Protein AF-R7CJJ3-F1 (afdb_monomer_lite)

Radius of gyration: 23.2 Å; chains: 1; bounding box: 82×43×54 Å

pLDDT: mean 87.81, std 13.43, range [33.38, 98.56]

Foldseek 3Di:
DDDDPLLVLLLVLLCVQQVCPADPLRHRPQVQLVQLLVVDDDPLLNSLSSCLCSPQVVPDDLVNCVVSVNDPLNSLLSLLSHADPPDDPVVSLLCLQVVHCPSPDDPDDDPPRRDPSSSVSNLSSVLSSLVVLLQLLSPPDDDPVSLVSNVVSQVSCVSSVQWDQWDDDPQFIKGKDKVNHGDTWGWADDPVAQKIKIKHFCLSDDAFIKMAIATGRPFDWDDWDDDQFKIWTWTDDPQKIKIKMKGAPGGLPDDPQAQWHDPDNRGMIGGHDNLSVCSSPSRRRMIMMMIHMDGPPPPDPPPDD

Structure (mmCIF, N/CA/C/O backbone):
data_AF-R7CJJ3-F1
#
_entry.id   AF-R7CJJ3-F1
#
loop_
_atom_site.group_PDB
_atom_site.id
_atom_site.type_symbol
_atom_site.label_atom_id
_atom_site.label_alt_id
_atom_site.label_comp_id
_atom_site.label_asym_id
_atom_site.label_entity_id
_atom_site.label_seq_id
_atom_site.pdbx_PDB_ins_code
_atom_site.Cartn_x
_atom_site.Cartn_y
_atom_site.Cartn_z
_atom_site.occupancy
_atom_site.B_iso_or_equiv
_atom_site.auth_seq_id
_atom_site.auth_comp_id
_atom_site.auth_asym_id
_atom_site.auth_atom_id
_atom_site.pdbx_PDB_model_num
ATOM 1 N N . MET A 1 1 ? 5.538 -5.688 18.641 1.00 77.06 1 MET A N 1
ATOM 2 C CA . MET A 1 1 ? 4.390 -5.094 19.357 1.00 77.06 1 MET A CA 1
ATOM 3 C C . MET A 1 1 ? 4.736 -4.880 20.829 1.00 77.06 1 MET A C 1
ATOM 5 O O . MET A 1 1 ? 5.274 -5.788 21.459 1.00 77.06 1 MET A O 1
ATOM 9 N N . LEU A 1 2 ? 4.466 -3.683 21.356 1.00 84.25 2 LEU A N 1
ATOM 10 C CA . LEU A 1 2 ? 4.583 -3.348 22.781 1.00 84.25 2 LEU A CA 1
ATOM 11 C C . LEU A 1 2 ? 3.428 -3.982 23.582 1.00 84.25 2 LEU A C 1
ATOM 13 O O . LEU A 1 2 ? 2.385 -4.288 23.018 1.00 84.25 2 LEU A O 1
ATOM 17 N N . TYR A 1 3 ? 3.592 -4.169 24.895 1.00 87.44 3 TYR A N 1
ATOM 18 C CA . TYR A 1 3 ? 2.538 -4.707 25.771 1.00 87.44 3 TYR A CA 1
ATOM 19 C C . TYR A 1 3 ? 2.294 -3.780 26.953 1.00 87.44 3 TYR A C 1
ATOM 21 O O . TYR A 1 3 ? 2.866 -3.936 28.032 1.00 87.44 3 TYR A O 1
ATOM 29 N N . THR A 1 4 ? 1.420 -2.810 26.738 1.00 95.50 4 THR A N 1
ATOM 30 C CA . THR A 1 4 ? 1.016 -1.832 27.745 1.00 95.50 4 THR A CA 1
ATOM 31 C C . THR A 1 4 ? -0.415 -2.102 28.219 1.00 95.50 4 THR A C 1
ATOM 33 O O . THR A 1 4 ? -1.131 -2.909 27.613 1.00 95.50 4 THR A O 1
ATOM 36 N N . PRO A 1 5 ? -0.877 -1.479 29.318 1.00 96.75 5 PRO A N 1
ATOM 37 C CA . PRO A 1 5 ? -2.258 -1.631 29.768 1.00 96.75 5 PRO A CA 1
ATOM 38 C C . PRO A 1 5 ? -3.296 -1.278 28.692 1.00 96.75 5 PRO A C 1
ATOM 40 O O . PRO A 1 5 ? -4.280 -2.008 28.564 1.00 96.75 5 PRO A O 1
ATOM 43 N N . ALA A 1 6 ? -3.056 -0.225 27.900 1.00 96.12 6 ALA A N 1
ATOM 44 C CA . ALA A 1 6 ? -3.935 0.186 26.804 1.00 96.12 6 ALA A CA 1
ATOM 45 C C . ALA A 1 6 ? -3.972 -0.868 25.687 1.00 96.12 6 ALA A C 1
ATOM 47 O O . ALA A 1 6 ? -5.054 -1.343 25.341 1.00 96.12 6 ALA A O 1
ATOM 48 N N . ILE A 1 7 ? -2.808 -1.344 25.223 1.00 97.44 7 ILE A N 1
ATOM 49 C CA . ILE A 1 7 ? -2.718 -2.390 24.185 1.00 97.44 7 ILE A CA 1
ATOM 50 C C . ILE A 1 7 ? -3.391 -3.681 24.650 1.00 97.44 7 ILE A C 1
ATOM 52 O O . ILE A 1 7 ? -4.179 -4.276 23.921 1.00 97.44 7 ILE A O 1
ATOM 56 N N . ASN A 1 8 ? -3.153 -4.103 25.895 1.00 96.69 8 ASN A N 1
ATOM 57 C CA . ASN A 1 8 ? -3.804 -5.284 26.464 1.00 96.69 8 ASN A CA 1
ATOM 58 C C . ASN A 1 8 ? -5.331 -5.149 26.501 1.00 96.69 8 ASN A C 1
ATOM 60 O O . ASN A 1 8 ? -6.045 -6.151 26.418 1.00 96.69 8 ASN A O 1
ATOM 64 N N . LYS A 1 9 ? -5.846 -3.928 26.664 1.00 97.12 9 LYS A N 1
ATOM 65 C CA . LYS A 1 9 ? -7.282 -3.661 26.650 1.00 97.12 9 LYS A CA 1
ATOM 66 C C . LYS A 1 9 ? -7.829 -3.649 25.227 1.00 97.12 9 LYS A C 1
ATOM 68 O O . LYS A 1 9 ? -8.817 -4.336 24.983 1.00 97.12 9 LYS A O 1
ATOM 73 N N . ALA A 1 10 ? -7.137 -2.992 24.298 1.00 97.62 10 ALA A N 1
ATOM 74 C CA . ALA A 1 10 ? -7.452 -3.015 22.873 1.00 97.62 10 ALA A CA 1
ATOM 75 C C . ALA A 1 10 ? -7.489 -4.452 22.323 1.00 97.62 10 ALA A C 1
ATOM 77 O O . ALA A 1 10 ? -8.479 -4.844 21.714 1.00 97.62 10 ALA A O 1
ATOM 78 N N . LEU A 1 11 ? -6.493 -5.287 22.648 1.00 96.88 11 LEU A N 1
ATOM 79 C CA . LEU A 1 11 ? -6.452 -6.713 22.294 1.00 96.88 11 LEU A CA 1
ATOM 80 C C . LEU A 1 11 ? -7.680 -7.479 22.803 1.00 96.88 11 LEU A C 1
ATOM 82 O O . LEU A 1 11 ? -8.268 -8.271 22.072 1.00 96.88 11 LEU A O 1
ATOM 86 N N . LYS A 1 12 ? -8.086 -7.248 24.059 1.00 96.44 12 LYS A N 1
ATOM 87 C CA . LYS A 1 12 ? -9.270 -7.900 24.644 1.00 96.44 12 LYS A CA 1
ATOM 88 C C . LYS A 1 12 ? -10.566 -7.453 23.976 1.00 96.44 12 LYS A C 1
ATOM 90 O O . LYS A 1 12 ? -11.476 -8.267 23.866 1.00 96.44 12 LYS A O 1
ATOM 95 N N . ILE A 1 13 ? -10.674 -6.183 23.588 1.00 96.62 13 ILE A N 1
ATOM 96 C CA . ILE A 1 13 ? -11.842 -5.656 22.871 1.00 96.62 13 ILE A CA 1
ATOM 97 C C . ILE A 1 13 ? -11.885 -6.260 21.466 1.00 96.62 13 ILE A C 1
ATOM 99 O O . ILE A 1 13 ? -12.856 -6.934 21.137 1.00 96.62 13 ILE A O 1
ATOM 103 N N . CYS A 1 14 ? -10.799 -6.121 20.703 1.00 96.25 14 CYS A N 1
ATOM 104 C CA . CYS A 1 14 ? -10.613 -6.693 19.369 1.00 96.25 14 CYS A CA 1
ATOM 105 C C . CYS A 1 14 ? -10.962 -8.192 19.339 1.00 96.25 14 CYS A C 1
ATOM 107 O O . CYS A 1 14 ? -11.816 -8.627 18.570 1.00 96.25 14 CYS A O 1
ATOM 109 N N . GLY A 1 15 ? -10.390 -8.980 20.257 1.00 95.06 15 GLY A N 1
ATOM 110 C CA . GLY A 1 15 ? -10.650 -10.417 20.346 1.00 95.06 15 GLY A CA 1
ATOM 111 C C . GLY A 1 15 ? -12.091 -10.781 20.713 1.00 95.06 15 GLY A C 1
ATOM 112 O O . GLY A 1 15 ? -12.561 -11.833 20.300 1.00 95.06 15 GLY A O 1
ATOM 113 N N . LYS A 1 16 ? -12.805 -9.937 21.471 1.00 94.69 16 LYS A N 1
ATOM 114 C CA . LYS A 1 16 ? -14.229 -10.156 21.778 1.00 94.69 16 LYS A CA 1
ATOM 115 C C . LYS A 1 16 ? -15.125 -9.833 20.588 1.00 94.69 16 LYS A C 1
ATOM 117 O O . LYS A 1 16 ? -16.053 -10.588 20.333 1.00 94.69 16 LYS A O 1
ATOM 122 N N . VAL A 1 17 ? -14.862 -8.720 19.902 1.00 94.31 17 VAL A N 1
ATOM 123 C CA . VAL A 1 17 ? -15.666 -8.265 18.757 1.00 94.31 17 VAL A CA 1
ATOM 124 C C . VAL A 1 17 ? -15.531 -9.241 17.592 1.00 94.31 17 VAL A C 1
ATOM 126 O O . VAL A 1 17 ? -16.531 -9.646 17.013 1.00 94.31 17 VAL A O 1
ATOM 129 N N . HIS A 1 18 ? -14.309 -9.688 17.306 1.00 94.00 18 HIS A N 1
ATOM 130 C CA . HIS A 1 18 ? -14.012 -10.509 16.132 1.00 94.00 18 HIS A CA 1
ATOM 131 C C . HIS A 1 18 ? -13.928 -12.019 16.432 1.00 94.00 18 HIS A C 1
ATOM 133 O O . HIS A 1 18 ? -13.384 -12.762 15.617 1.00 94.00 18 HIS A O 1
ATOM 139 N N . LEU A 1 19 ? -14.430 -12.485 17.588 1.00 91.19 19 LEU A N 1
ATOM 140 C CA . LEU A 1 19 ? -14.249 -13.869 18.065 1.00 91.19 19 LEU A CA 1
ATOM 141 C C . LEU A 1 19 ? -14.734 -14.923 17.057 1.00 91.19 19 LEU A C 1
ATOM 143 O O . LEU A 1 19 ? -14.011 -15.873 16.771 1.00 91.19 19 LEU A O 1
ATOM 147 N N . ASP A 1 20 ? -15.937 -14.728 16.517 1.00 90.88 20 ASP A N 1
ATOM 148 C CA . ASP A 1 20 ? -16.579 -15.637 15.556 1.00 90.88 20 ASP A CA 1
ATOM 149 C C . ASP A 1 20 ? -16.559 -15.079 14.122 1.00 90.88 20 ASP A C 1
ATOM 151 O O . ASP A 1 20 ? -17.169 -15.639 13.208 1.00 90.88 20 ASP A O 1
ATOM 155 N N . GLN A 1 21 ? -15.865 -13.958 13.908 1.00 93.25 21 GLN A N 1
ATOM 156 C CA . GLN A 1 21 ? -15.774 -13.334 12.597 1.00 93.25 21 GLN A CA 1
ATOM 157 C C . GLN A 1 21 ? -14.701 -14.022 11.759 1.00 93.25 21 GLN A C 1
ATOM 159 O O . GLN A 1 21 ? -13.568 -14.240 12.195 1.00 93.25 21 GLN A O 1
ATOM 164 N N . THR A 1 22 ? -15.046 -14.308 10.509 1.00 90.69 22 THR A N 1
ATOM 165 C CA . THR A 1 22 ? -14.107 -14.800 9.503 1.00 90.69 22 THR A CA 1
ATOM 166 C C . THR A 1 22 ? -13.934 -13.780 8.389 1.00 90.69 22 THR A C 1
ATOM 168 O O . THR A 1 22 ? -14.827 -12.981 8.100 1.00 90.69 22 THR A O 1
ATOM 171 N N . ASP A 1 23 ? -12.753 -13.780 7.777 1.00 85.81 23 ASP A N 1
ATOM 172 C CA . ASP A 1 23 ? -12.508 -13.033 6.555 1.00 85.81 23 ASP A CA 1
ATOM 173 C C . ASP A 1 23 ? -13.148 -13.741 5.343 1.00 85.81 23 ASP A C 1
ATOM 175 O O . ASP A 1 23 ? -13.795 -14.784 5.441 1.00 85.81 23 ASP A O 1
ATOM 179 N N . LYS A 1 24 ? -12.953 -13.175 4.149 1.00 79.38 24 LYS A N 1
ATOM 180 C CA . LYS A 1 24 ? -13.516 -13.721 2.900 1.00 79.38 24 LYS A CA 1
ATOM 181 C C . LYS A 1 24 ? -12.983 -15.111 2.523 1.00 79.38 24 LYS A C 1
ATOM 183 O O . LYS A 1 24 ? -13.510 -15.705 1.587 1.00 79.38 24 LYS A O 1
ATOM 188 N N . ASN A 1 25 ? -11.944 -15.591 3.200 1.00 78.38 25 ASN A N 1
ATOM 189 C CA . ASN A 1 25 ? -11.312 -16.890 2.994 1.00 78.38 25 ASN A CA 1
ATOM 190 C C . ASN A 1 25 ? -11.590 -17.852 4.156 1.00 78.38 25 ASN A C 1
ATOM 192 O O . ASN A 1 25 ? -10.884 -18.850 4.281 1.00 78.38 25 ASN A O 1
ATOM 196 N N . GLU A 1 26 ? -12.577 -17.549 5.007 1.00 84.69 26 GLU A N 1
ATOM 197 C CA . GLU A 1 26 ? -12.935 -18.350 6.186 1.00 84.69 26 GLU A CA 1
ATOM 198 C C . GLU A 1 26 ? -11.820 -18.412 7.252 1.00 84.69 26 GLU A C 1
ATOM 200 O O . GLU A 1 26 ? -11.871 -19.221 8.179 1.00 84.69 26 GLU A O 1
ATOM 205 N N . VAL A 1 27 ? -10.814 -17.533 7.158 1.00 86.38 27 VAL A N 1
ATOM 206 C CA . VAL A 1 27 ? -9.747 -17.405 8.159 1.00 86.38 27 VAL A CA 1
ATOM 207 C C . VAL A 1 27 ? -10.244 -16.502 9.294 1.00 86.38 27 VAL A C 1
ATOM 209 O O . VAL A 1 27 ? -10.920 -15.512 9.009 1.00 86.38 27 VAL A O 1
ATOM 212 N N . PRO A 1 28 ? -9.919 -16.780 10.573 1.00 92.44 28 PRO A N 1
ATOM 213 C CA . PRO A 1 28 ? -10.304 -15.910 11.682 1.00 92.44 28 PRO A CA 1
ATOM 214 C C . PRO A 1 28 ? -9.895 -14.453 11.443 1.00 92.44 28 PRO A C 1
ATOM 216 O O . PRO A 1 28 ? -8.712 -14.156 11.250 1.00 92.44 28 PRO A O 1
ATOM 219 N N . TYR A 1 29 ? -10.870 -13.542 11.487 1.00 93.31 29 TYR A N 1
ATOM 220 C CA . TYR A 1 29 ? -10.660 -12.135 11.145 1.00 93.31 29 TYR A CA 1
ATOM 221 C C . TYR A 1 29 ? -9.629 -11.462 12.049 1.00 93.31 29 TYR A C 1
ATOM 223 O O . TYR A 1 29 ? -8.874 -10.610 11.594 1.00 93.31 29 TYR A O 1
ATOM 231 N N . LEU A 1 30 ? -9.529 -11.912 13.303 1.00 94.31 30 LEU A N 1
ATOM 232 C CA . LEU A 1 30 ? -8.568 -11.434 14.297 1.00 94.31 30 LEU A CA 1
ATOM 233 C C . LEU A 1 30 ? -7.113 -11.393 13.788 1.00 94.31 30 LEU A C 1
ATOM 235 O O . LEU A 1 30 ? -6.336 -10.547 14.227 1.00 94.31 30 LEU A O 1
ATOM 239 N N . ALA A 1 31 ? -6.738 -12.263 12.843 1.00 93.25 31 ALA A N 1
ATOM 240 C CA . ALA A 1 31 ? -5.412 -12.230 12.228 1.00 93.25 31 ALA A CA 1
ATOM 241 C C . ALA A 1 31 ? -5.125 -10.903 11.496 1.00 93.25 31 ALA A C 1
ATOM 243 O O . ALA A 1 31 ? -3.976 -10.470 11.450 1.00 93.25 31 ALA A O 1
ATOM 244 N N . HIS A 1 32 ? -6.151 -10.238 10.954 1.00 94.75 32 HIS A N 1
ATOM 245 C CA . HIS A 1 32 ? -6.009 -8.985 10.218 1.00 94.75 32 HIS A CA 1
ATOM 246 C C . HIS A 1 32 ? -5.614 -7.803 11.121 1.00 94.75 32 HIS A C 1
ATOM 248 O O . HIS A 1 32 ? -4.526 -7.267 10.896 1.00 94.75 32 HIS A O 1
ATOM 254 N N . PRO A 1 33 ? -6.373 -7.432 12.173 1.00 96.94 33 PRO A N 1
ATOM 255 C CA . PRO A 1 33 ? -5.956 -6.372 13.094 1.00 96.94 33 PRO A CA 1
ATOM 256 C C . PRO A 1 33 ? -4.608 -6.648 13.776 1.00 96.94 33 PRO A C 1
ATOM 258 O O . PRO A 1 33 ? -3.817 -5.726 13.964 1.00 96.94 33 PRO A O 1
ATOM 261 N N . LEU A 1 34 ? -4.305 -7.914 14.100 1.00 96.56 34 LEU A N 1
ATOM 262 C CA . LEU A 1 34 ? -3.003 -8.297 14.661 1.00 96.56 34 LEU A CA 1
ATOM 263 C C . LEU A 1 34 ? -1.856 -8.038 13.675 1.00 96.56 34 LEU A C 1
ATOM 265 O O . LEU A 1 34 ? -0.852 -7.440 14.053 1.00 96.56 34 LEU A O 1
ATOM 269 N N . HIS A 1 35 ? -2.024 -8.421 12.406 1.00 95.56 35 HIS A N 1
ATOM 270 C CA . HIS A 1 35 ? -1.031 -8.160 11.363 1.00 95.56 35 HIS A CA 1
ATOM 271 C C . HIS A 1 35 ? -0.782 -6.660 11.153 1.00 95.56 35 HIS A C 1
ATOM 273 O O . HIS A 1 35 ? 0.354 -6.255 10.898 1.00 95.56 35 HIS A O 1
ATOM 279 N N . LEU A 1 36 ? -1.820 -5.823 11.268 1.00 97.69 36 LEU A N 1
ATOM 280 C CA . LEU A 1 36 ? -1.649 -4.370 11.208 1.00 97.69 36 LEU A CA 1
ATOM 281 C C . LEU A 1 36 ? -0.873 -3.858 12.425 1.00 97.69 36 LEU A C 1
ATOM 283 O O . LEU A 1 36 ? 0.087 -3.109 12.270 1.00 97.69 36 LEU A O 1
ATOM 287 N N . ALA A 1 37 ? -1.252 -4.296 13.627 1.00 97.81 37 ALA A N 1
ATOM 288 C CA . ALA A 1 37 ? -0.635 -3.888 14.886 1.00 97.81 37 ALA A CA 1
ATOM 289 C C . ALA A 1 37 ? 0.861 -4.240 14.976 1.00 97.81 37 ALA A C 1
ATOM 291 O O . ALA A 1 37 ? 1.635 -3.509 15.592 1.00 97.81 37 ALA A O 1
ATOM 292 N N . GLU A 1 38 ? 1.296 -5.333 14.345 1.00 96.88 38 GLU A N 1
ATOM 293 C CA . GLU A 1 38 ? 2.712 -5.718 14.278 1.00 96.88 38 GLU A CA 1
ATOM 294 C C . GLU A 1 38 ? 3.587 -4.739 13.482 1.00 96.88 38 GLU A C 1
ATOM 296 O O . GLU A 1 38 ? 4.796 -4.697 13.706 1.00 96.88 38 GLU A O 1
ATOM 301 N N . GLN A 1 39 ? 2.987 -3.945 12.592 1.00 95.94 39 GLN A N 1
ATOM 302 C CA . GLN A 1 39 ? 3.668 -2.959 11.743 1.00 95.94 39 GLN A CA 1
ATOM 303 C C . GLN A 1 39 ? 3.675 -1.546 12.347 1.00 95.94 39 GLN A C 1
ATOM 305 O O . GLN A 1 39 ? 4.153 -0.608 11.709 1.00 95.94 39 GLN A O 1
ATOM 310 N N . MET A 1 40 ? 3.088 -1.379 13.532 1.00 97.56 40 MET A N 1
ATOM 311 C CA . MET A 1 40 ? 2.968 -0.097 14.222 1.00 97.56 40 MET A CA 1
ATOM 312 C C . MET A 1 40 ? 4.085 0.078 15.256 1.00 97.56 40 MET A C 1
ATOM 314 O O . MET A 1 40 ? 4.554 -0.895 15.852 1.00 97.56 40 MET A O 1
ATOM 318 N N . ASP A 1 41 ? 4.484 1.328 15.492 1.00 95.62 41 ASP A N 1
ATOM 319 C CA . ASP A 1 41 ? 5.644 1.665 16.322 1.00 95.62 41 ASP A CA 1
ATOM 320 C C . ASP A 1 41 ? 5.235 2.177 17.711 1.00 95.62 41 ASP A C 1
ATOM 322 O O . ASP A 1 41 ? 5.900 1.865 18.704 1.00 95.62 41 ASP A O 1
ATOM 326 N N . THR A 1 42 ? 4.141 2.946 17.802 1.00 97.25 42 THR A N 1
ATOM 327 C CA . THR A 1 42 ? 3.680 3.564 19.061 1.00 97.25 42 THR A CA 1
ATOM 328 C C . THR A 1 42 ? 2.495 2.835 19.693 1.00 97.25 42 THR A C 1
ATOM 330 O O . THR A 1 42 ? 1.809 2.040 19.050 1.00 97.25 42 THR A O 1
ATOM 333 N N . GLU A 1 43 ? 2.234 3.105 20.977 1.00 97.69 43 GLU A N 1
ATOM 334 C CA . GLU A 1 43 ? 1.077 2.548 21.687 1.00 97.69 43 GLU A CA 1
ATOM 335 C C . GLU A 1 43 ? -0.244 2.920 21.002 1.00 97.69 43 GLU A C 1
ATOM 337 O O . GLU A 1 43 ? -1.106 2.058 20.819 1.00 97.69 43 GLU A O 1
ATOM 342 N N . GLU A 1 44 ? -0.388 4.178 20.597 1.00 98.19 44 GLU A N 1
ATOM 343 C CA . GLU A 1 44 ? -1.589 4.725 19.976 1.00 98.19 44 GLU A CA 1
ATOM 344 C C . GLU A 1 44 ? -1.817 4.129 18.585 1.00 98.19 44 GLU A C 1
ATOM 346 O O . GLU A 1 44 ? -2.937 3.735 18.260 1.00 98.19 44 GLU A O 1
ATOM 351 N N . GLU A 1 45 ? -0.758 3.988 17.783 1.00 98.44 45 GLU A N 1
ATOM 352 C CA . GLU A 1 45 ? -0.821 3.325 16.479 1.00 98.44 45 GLU A CA 1
ATOM 353 C C . GLU A 1 45 ? -1.216 1.849 16.624 1.00 98.44 45 GLU A C 1
ATOM 355 O O . GLU A 1 45 ? -2.114 1.382 15.922 1.00 98.44 45 GLU A O 1
ATOM 360 N N . ILE A 1 46 ? -0.601 1.124 17.569 1.00 98.56 46 ILE A N 1
ATOM 361 C CA . ILE A 1 46 ? -0.918 -0.285 17.850 1.00 98.56 46 ILE A CA 1
ATOM 362 C C . ILE A 1 46 ? -2.380 -0.423 18.284 1.00 98.56 46 ILE A C 1
ATOM 364 O O . ILE A 1 46 ? -3.105 -1.261 17.748 1.00 98.56 46 ILE A O 1
ATOM 368 N N . CYS A 1 47 ? -2.838 0.392 19.240 1.00 98.38 47 CYS A N 1
ATOM 369 C CA . CYS A 1 47 ? -4.221 0.337 19.709 1.00 98.38 47 CYS A CA 1
ATOM 370 C C . CYS A 1 47 ? -5.207 0.683 18.588 1.00 98.38 47 CYS A C 1
ATOM 372 O O . CYS A 1 47 ? -6.218 -0.001 18.446 1.00 98.38 47 CYS A O 1
ATOM 374 N N . THR A 1 48 ? -4.901 1.692 17.768 1.00 98.56 48 THR A N 1
ATOM 375 C CA . THR A 1 48 ? -5.742 2.081 16.628 1.00 98.56 48 THR A CA 1
ATOM 376 C C . THR A 1 48 ? -5.824 0.953 15.604 1.00 98.56 48 THR A C 1
ATOM 378 O O . THR A 1 48 ? -6.918 0.600 15.179 1.00 98.56 48 THR A O 1
ATOM 381 N N . ALA A 1 49 ? -4.701 0.319 15.255 1.00 98.44 49 ALA A N 1
ATOM 382 C CA . ALA A 1 49 ? -4.676 -0.820 14.339 1.00 98.44 49 ALA A CA 1
ATOM 383 C C . ALA A 1 49 ? -5.499 -2.014 14.854 1.00 98.44 49 ALA A C 1
ATOM 385 O O . ALA A 1 49 ? -6.229 -2.637 14.086 1.00 98.44 49 ALA A O 1
ATOM 386 N N . LEU A 1 50 ? -5.445 -2.305 16.156 1.00 98.12 50 LEU A N 1
ATOM 387 C CA . LEU A 1 50 ? -6.256 -3.363 16.770 1.00 98.12 50 LEU A CA 1
ATOM 388 C C . LEU A 1 50 ? -7.758 -3.057 16.754 1.00 98.12 50 LEU A C 1
ATOM 390 O O . LEU A 1 50 ? -8.565 -3.984 16.737 1.00 98.12 50 LEU A O 1
ATOM 394 N N . LEU A 1 51 ? -8.128 -1.777 16.804 1.00 97.94 51 LEU A N 1
ATOM 395 C CA . LEU A 1 51 ? -9.508 -1.330 16.981 1.00 97.94 51 LEU A CA 1
ATOM 396 C C . LEU A 1 51 ? -10.146 -0.752 15.709 1.00 97.94 51 LEU A C 1
ATOM 398 O O . LEU A 1 51 ? -11.314 -0.393 15.757 1.00 97.94 51 LEU A O 1
ATOM 402 N N . HIS A 1 52 ? -9.425 -0.654 14.591 1.00 97.06 52 HIS A N 1
ATOM 403 C CA . HIS A 1 52 ? -9.863 0.132 13.429 1.00 97.06 52 HIS A CA 1
ATOM 404 C C . HIS A 1 52 ? -11.239 -0.250 12.856 1.00 97.06 52 HIS A C 1
ATOM 406 O O . HIS A 1 52 ? -11.930 0.638 12.367 1.00 97.06 52 HIS A O 1
ATOM 412 N N . ASP A 1 53 ? -11.654 -1.515 12.986 1.00 95.38 53 ASP A N 1
ATOM 413 C CA . ASP A 1 53 ? -12.942 -2.011 12.477 1.00 95.38 53 ASP A CA 1
ATOM 414 C C . ASP A 1 53 ? -13.981 -2.307 13.567 1.00 95.38 53 ASP A C 1
ATOM 416 O O . ASP A 1 53 ? -15.094 -2.740 13.274 1.00 95.38 53 ASP A O 1
ATOM 420 N N . VAL A 1 54 ? -13.666 -2.092 14.849 1.00 94.69 54 VAL A N 1
ATOM 421 C CA . VAL A 1 54 ? -14.558 -2.534 15.944 1.00 94.69 54 VAL A CA 1
ATOM 422 C C . VAL A 1 54 ? -15.867 -1.746 16.023 1.00 94.69 54 VAL A C 1
ATOM 424 O O . VAL A 1 54 ? -16.783 -2.157 16.735 1.00 94.69 54 VAL A O 1
ATOM 427 N N . LEU A 1 55 ? -15.944 -0.612 15.322 1.00 92.06 55 LEU A N 1
ATOM 428 C CA . LEU A 1 55 ? -17.130 0.239 15.247 1.00 92.06 55 LEU A CA 1
ATOM 429 C C . LEU A 1 55 ? -17.991 -0.035 13.999 1.00 92.06 55 LEU A C 1
ATOM 431 O O . LEU A 1 55 ? -19.125 0.439 13.960 1.00 92.06 55 LEU A O 1
ATOM 435 N N . GLU A 1 56 ? -17.506 -0.785 12.997 1.00 83.69 56 GLU A N 1
ATOM 436 C CA . GLU A 1 56 ? -18.203 -0.927 11.702 1.00 83.69 56 GLU A CA 1
ATOM 437 C C . GLU A 1 56 ? -19.568 -1.628 11.824 1.00 83.69 56 GLU A C 1
ATOM 439 O O . GLU A 1 56 ? -20.527 -1.229 11.164 1.00 83.69 56 GLU A O 1
ATOM 444 N N . ASP A 1 57 ? -19.687 -2.617 12.714 1.00 76.69 57 ASP A N 1
ATOM 445 C CA . ASP A 1 57 ? -20.922 -3.395 12.902 1.00 76.69 57 ASP A CA 1
ATOM 446 C C . ASP A 1 57 ? -21.896 -2.773 13.926 1.00 76.69 57 ASP A C 1
ATOM 448 O O . ASP A 1 57 ? -22.948 -3.344 14.224 1.00 76.69 57 ASP A O 1
ATOM 452 N N . GLY A 1 58 ? -21.556 -1.617 14.514 1.00 75.94 58 GLY A N 1
ATOM 453 C CA . GLY A 1 58 ? -22.407 -0.902 15.476 1.00 75.94 58 GLY A CA 1
ATOM 454 C C . GLY A 1 58 ? -22.593 -1.588 16.839 1.00 75.94 58 GLY A C 1
ATOM 455 O O . GLY A 1 58 ? -23.424 -1.156 17.637 1.00 75.94 58 GLY A O 1
ATOM 456 N N . LEU A 1 59 ? -21.830 -2.649 17.130 1.00 82.75 59 LEU A N 1
ATOM 457 C CA . LEU A 1 59 ? -21.865 -3.360 18.418 1.00 82.75 59 LEU A CA 1
ATOM 458 C C . LEU A 1 59 ? -21.203 -2.576 19.562 1.00 82.75 59 LEU A C 1
ATOM 460 O O . LEU A 1 59 ? -21.503 -2.820 20.731 1.00 82.75 59 LEU A O 1
ATOM 464 N N . LEU A 1 60 ? -20.295 -1.661 19.227 1.00 89.19 60 LEU A N 1
ATOM 465 C CA . LEU A 1 60 ? -19.612 -0.764 20.153 1.00 89.19 60 LEU A CA 1
ATOM 466 C C . LEU A 1 60 ? -19.734 0.674 19.653 1.00 89.19 60 LEU A C 1
ATOM 468 O O . LEU A 1 60 ? -19.691 0.919 18.449 1.00 89.19 60 LEU A O 1
ATOM 472 N N . SER A 1 61 ? -19.841 1.623 20.584 1.00 91.38 61 SER A N 1
ATOM 473 C CA . SER A 1 61 ? -19.679 3.053 20.311 1.00 91.38 61 SER A CA 1
ATOM 474 C C . SER A 1 61 ? -18.297 3.559 20.743 1.00 91.38 61 SER A C 1
ATOM 476 O O . SER A 1 61 ? -17.593 2.911 21.524 1.00 91.38 61 SER A O 1
ATOM 478 N N . SER A 1 62 ? -17.920 4.755 20.284 1.00 92.06 62 SER A N 1
ATOM 479 C CA . SER A 1 62 ? -16.738 5.478 20.777 1.00 92.06 62 SER A CA 1
ATOM 480 C C . SER A 1 62 ? -16.778 5.686 22.295 1.00 92.06 62 SER A C 1
ATOM 482 O O . SER A 1 62 ? -15.770 5.469 22.967 1.00 92.06 62 SER A O 1
ATOM 484 N N . ASP A 1 63 ? -17.950 6.006 22.853 1.00 92.75 63 ASP A N 1
ATOM 485 C CA . ASP A 1 63 ? -18.135 6.174 24.300 1.00 92.75 63 ASP A CA 1
ATOM 486 C C . ASP A 1 63 ? -17.818 4.880 25.056 1.00 92.75 63 ASP A C 1
ATOM 488 O O . ASP A 1 63 ? -17.137 4.907 26.079 1.00 92.75 63 ASP A O 1
ATOM 492 N N . ASN A 1 64 ? -18.212 3.718 24.515 1.00 93.50 64 ASN A N 1
ATOM 493 C CA . ASN A 1 64 ? -17.868 2.434 25.124 1.00 93.50 64 ASN A CA 1
ATOM 494 C C . ASN A 1 64 ? -16.356 2.168 25.130 1.00 93.50 64 ASN A C 1
ATOM 496 O O . ASN A 1 64 ? -15.873 1.460 26.018 1.00 93.50 64 ASN A O 1
ATOM 500 N N . LEU A 1 65 ? -15.599 2.683 24.154 1.00 94.94 65 LEU A N 1
ATOM 501 C CA . LEU A 1 65 ? -14.137 2.570 24.138 1.00 94.94 65 LEU A CA 1
ATOM 502 C C . LEU A 1 65 ? -13.505 3.482 25.201 1.00 94.94 65 LEU A C 1
ATOM 504 O O . LEU A 1 65 ? -12.632 3.028 25.947 1.00 94.94 65 LEU A O 1
ATOM 508 N N . LEU A 1 66 ? -13.992 4.720 25.331 1.00 95.25 66 LEU A N 1
ATOM 509 C CA . LEU A 1 66 ? -13.544 5.682 26.347 1.00 95.25 66 LEU A CA 1
ATOM 510 C C . LEU A 1 66 ? -13.839 5.199 27.775 1.00 95.25 66 LEU A C 1
ATOM 512 O O . LEU A 1 66 ? -12.962 5.234 28.636 1.00 95.25 66 LEU A O 1
ATOM 516 N N . GLU A 1 67 ? -15.038 4.670 28.033 1.00 95.56 67 GLU A N 1
ATOM 517 C CA . GLU A 1 67 ? -15.407 4.056 29.321 1.00 95.56 67 GLU A CA 1
ATOM 518 C C . GLU A 1 67 ? -14.535 2.837 29.639 1.00 95.56 67 GLU A C 1
ATOM 520 O O . GLU A 1 67 ? -14.164 2.566 30.786 1.00 95.56 67 GLU A O 1
ATOM 525 N N . GLN A 1 68 ? -14.140 2.108 28.596 1.00 94.38 68 GLN A N 1
ATOM 526 C CA . GLN A 1 68 ? -13.138 1.062 28.684 1.00 94.38 68 GLN A CA 1
ATOM 527 C C . GLN A 1 68 ? -11.712 1.622 28.730 1.00 94.38 68 GLN A C 1
ATOM 529 O O . GLN A 1 68 ? -10.772 0.849 28.629 1.00 94.38 68 GLN A O 1
ATOM 534 N N . GLY A 1 69 ? -11.481 2.903 28.994 1.00 95.06 69 GLY A N 1
ATOM 535 C CA . GLY A 1 69 ? -10.149 3.465 29.223 1.00 95.06 69 GLY A CA 1
ATOM 536 C C . GLY A 1 69 ? -9.196 3.317 28.038 1.00 95.06 69 GLY A C 1
ATOM 537 O O . GLY A 1 69 ? -7.988 3.220 28.251 1.00 95.06 69 GLY A O 1
ATOM 538 N N . ILE A 1 70 ? -9.729 3.233 26.817 1.00 97.69 70 ILE A N 1
ATOM 539 C CA . ILE A 1 70 ? -8.938 3.439 25.606 1.00 97.69 70 ILE A CA 1
ATOM 540 C C . ILE A 1 70 ? -8.621 4.942 25.510 1.00 97.69 70 ILE A C 1
ATOM 542 O O . ILE A 1 70 ? -9.522 5.747 25.757 1.00 97.69 70 ILE A O 1
ATOM 546 N N . PRO A 1 71 ? -7.370 5.340 25.204 1.00 96.50 71 PRO A N 1
ATOM 547 C CA . PRO A 1 71 ? -7.005 6.751 25.088 1.00 96.50 71 PRO A CA 1
ATOM 548 C C . PRO A 1 71 ? -7.854 7.501 24.052 1.00 96.50 71 PRO A C 1
ATOM 550 O O . PRO A 1 71 ? -8.163 6.954 22.995 1.00 96.50 71 PRO A O 1
ATOM 553 N N . GLU A 1 72 ? -8.179 8.766 24.326 1.00 96.06 72 GLU A N 1
ATOM 554 C CA . GLU A 1 72 ? -8.984 9.623 23.437 1.00 96.06 72 GLU A CA 1
ATOM 555 C C . GLU A 1 72 ? -8.376 9.732 22.033 1.00 96.06 72 GLU A C 1
ATOM 557 O O . GLU A 1 72 ? -9.073 9.527 21.046 1.00 96.06 72 GLU A O 1
ATOM 562 N N . THR A 1 73 ? -7.053 9.897 21.942 1.00 96.56 73 THR A N 1
ATOM 563 C CA . THR A 1 73 ? -6.311 9.934 20.669 1.00 96.56 73 THR A CA 1
ATOM 564 C C . THR A 1 73 ? -6.530 8.688 19.805 1.00 96.56 73 THR A C 1
ATOM 566 O O . THR A 1 73 ? -6.614 8.787 18.582 1.00 96.56 73 THR A O 1
ATOM 569 N N . VAL A 1 74 ? -6.654 7.513 20.431 1.00 97.75 74 VAL A N 1
ATOM 570 C CA . VAL A 1 74 ? -6.938 6.242 19.750 1.00 97.75 74 VAL A CA 1
ATOM 571 C C . VAL A 1 74 ? -8.391 6.192 19.301 1.00 97.75 74 VAL A C 1
ATOM 573 O O . VAL A 1 74 ? -8.664 5.808 18.167 1.00 97.75 74 VAL A O 1
ATOM 576 N N . VAL A 1 75 ? -9.330 6.572 20.171 1.00 96.50 75 VAL A N 1
ATOM 577 C CA . VAL A 1 75 ? -10.763 6.581 19.836 1.00 96.50 75 VAL A CA 1
ATOM 578 C C . VAL A 1 75 ? -11.034 7.526 18.666 1.00 96.50 75 VAL A C 1
ATOM 580 O O . VAL A 1 75 ? -11.720 7.138 17.722 1.00 96.50 75 VAL A O 1
ATOM 583 N N . ASP A 1 76 ? -10.425 8.708 18.672 1.00 95.50 76 ASP A N 1
ATOM 584 C CA . ASP A 1 76 ? -10.502 9.678 17.584 1.00 95.50 76 ASP A CA 1
ATOM 585 C C . ASP A 1 76 ? -9.946 9.122 16.267 1.00 95.50 76 ASP A C 1
ATOM 587 O O . ASP A 1 76 ? -10.559 9.277 15.208 1.00 95.50 76 ASP A O 1
ATOM 591 N N . ALA A 1 77 ? -8.811 8.419 16.311 1.00 96.62 77 ALA A N 1
ATOM 592 C CA . ALA A 1 77 ? -8.235 7.806 15.119 1.00 96.62 77 ALA A CA 1
ATOM 593 C C . ALA A 1 77 ? -9.123 6.671 14.575 1.00 96.62 77 ALA A C 1
ATOM 595 O O . ALA A 1 77 ? -9.325 6.576 13.365 1.00 96.62 77 ALA A O 1
ATOM 596 N N . VAL A 1 78 ? -9.712 5.844 15.447 1.00 96.31 78 VAL A N 1
ATOM 597 C CA . VAL A 1 78 ? -10.675 4.795 15.061 1.00 96.31 78 VAL A CA 1
ATOM 598 C C . VAL A 1 78 ? -11.942 5.407 14.456 1.00 96.31 78 VAL A C 1
ATOM 600 O O . VAL A 1 78 ? -12.442 4.919 13.440 1.00 96.31 78 VAL A O 1
ATOM 603 N N . LEU A 1 79 ? -12.432 6.517 15.011 1.00 93.69 79 LEU A N 1
ATOM 604 C CA . LEU A 1 79 ? -13.544 7.273 14.436 1.00 93.69 79 LEU A CA 1
ATOM 605 C C . LEU A 1 79 ? -13.205 7.760 13.024 1.00 93.69 79 LEU A C 1
ATOM 607 O O . LEU A 1 79 ? -13.983 7.536 12.098 1.00 93.69 79 LEU A O 1
ATOM 611 N N . LEU A 1 80 ? -12.032 8.368 12.818 1.00 94.31 80 LEU A N 1
ATOM 612 C CA . LEU A 1 80 ? -11.586 8.767 11.479 1.00 94.31 80 LEU A CA 1
ATOM 613 C C . LEU A 1 80 ? -11.505 7.586 10.507 1.00 94.31 80 LEU A C 1
ATOM 615 O O . LEU A 1 80 ? -11.768 7.778 9.322 1.00 94.31 80 LEU A O 1
ATOM 619 N N . LEU A 1 81 ? -11.170 6.387 10.987 1.00 95.38 81 LEU A N 1
ATOM 620 C CA . LEU A 1 81 ? -11.078 5.168 10.181 1.00 95.38 81 LEU A CA 1
ATOM 621 C C . LEU A 1 81 ? -12.430 4.507 9.894 1.00 95.38 81 LEU A C 1
ATOM 623 O O . LEU A 1 81 ? -12.524 3.756 8.926 1.00 95.38 81 LEU A O 1
ATOM 627 N N . THR A 1 82 ? -13.484 4.855 10.627 1.00 92.81 82 THR A N 1
ATOM 628 C CA . THR A 1 82 ? -14.832 4.319 10.414 1.00 92.81 82 THR A CA 1
ATOM 629 C C . THR A 1 82 ? -15.563 5.158 9.363 1.00 92.81 82 THR A C 1
ATOM 631 O O . THR A 1 82 ? -15.931 6.312 9.595 1.00 92.81 82 THR A O 1
ATOM 634 N N . LYS A 1 83 ? -15.751 4.614 8.155 1.00 91.31 83 LYS A N 1
ATOM 635 C CA . LYS A 1 83 ? -16.399 5.338 7.045 1.00 91.31 83 LYS A CA 1
ATOM 636 C C . LYS A 1 83 ? -17.908 5.450 7.276 1.00 91.31 83 LYS A C 1
ATOM 638 O O . LYS A 1 83 ? -18.579 4.437 7.445 1.00 91.31 83 LYS A O 1
ATOM 643 N N . LYS A 1 84 ? -18.479 6.646 7.118 1.00 85.50 84 LYS A N 1
ATOM 644 C CA . LYS A 1 84 ? -19.945 6.805 7.059 1.00 85.50 84 LYS A CA 1
ATOM 645 C C . LYS A 1 84 ? -20.567 6.087 5.859 1.00 85.50 84 LYS A C 1
ATOM 647 O O . LYS A 1 84 ? -19.984 6.047 4.770 1.00 85.50 84 LYS A O 1
ATOM 652 N N . GLU A 1 85 ? -21.791 5.595 6.027 1.00 84.06 85 GLU A N 1
ATOM 653 C CA . GLU A 1 85 ? -22.518 4.856 4.987 1.00 84.06 85 GLU A CA 1
ATOM 654 C C . GLU A 1 85 ? -22.669 5.680 3.692 1.00 84.06 85 GLU A C 1
ATOM 656 O O . GLU A 1 85 ? -22.209 5.240 2.634 1.00 84.06 85 GLU A O 1
ATOM 661 N N . ASP A 1 86 ? -23.154 6.923 3.804 1.00 87.75 86 ASP A N 1
ATOM 662 C CA . ASP A 1 86 ? -23.451 7.812 2.667 1.00 87.75 86 ASP A CA 1
ATOM 663 C C . ASP A 1 86 ? -22.230 8.513 2.044 1.00 87.75 86 ASP A C 1
ATOM 665 O O . ASP A 1 86 ? -22.343 9.144 0.991 1.00 87.75 86 ASP A O 1
ATOM 669 N N . MET A 1 87 ? -21.046 8.430 2.663 1.00 90.25 87 MET A N 1
ATOM 670 C CA . MET A 1 87 ? -19.857 9.124 2.158 1.00 90.25 87 MET A CA 1
ATOM 671 C C . MET A 1 87 ? -19.232 8.358 0.978 1.00 90.25 87 MET A C 1
ATOM 673 O O . MET A 1 87 ? -18.895 7.165 1.126 1.00 90.25 87 MET A O 1
ATOM 677 N N . PRO A 1 88 ? -19.013 9.013 -0.184 1.00 94.75 88 PRO A N 1
ATOM 678 C CA . PRO A 1 88 ? -18.270 8.416 -1.281 1.00 94.75 88 PRO A CA 1
ATOM 679 C C . PRO A 1 88 ? -16.868 8.013 -0.831 1.00 94.75 88 PRO A C 1
ATOM 681 O O . PRO A 1 88 ? -16.175 8.734 -0.119 1.00 94.75 88 PRO A O 1
ATOM 684 N N . TYR A 1 89 ? -16.429 6.831 -1.261 1.00 95.25 89 TYR A N 1
ATOM 685 C CA . TYR A 1 89 ? -15.199 6.236 -0.739 1.00 95.25 89 TYR A CA 1
ATOM 686 C C . TYR A 1 89 ? -13.952 7.107 -0.947 1.00 95.25 89 TYR A C 1
ATOM 688 O O . TYR A 1 89 ? -13.114 7.166 -0.057 1.00 95.25 89 TYR A O 1
ATOM 696 N N . PHE A 1 90 ? -13.797 7.750 -2.108 1.00 96.62 90 PHE A N 1
ATOM 697 C CA . PHE A 1 90 ? -12.606 8.568 -2.356 1.00 96.62 90 PHE A CA 1
ATOM 698 C C . PHE A 1 90 ? -12.642 9.905 -1.621 1.00 96.62 90 PHE A C 1
ATOM 700 O O . PHE A 1 90 ? -11.578 10.355 -1.221 1.00 96.62 90 PHE A O 1
ATOM 707 N N . ASP A 1 91 ? -13.822 10.464 -1.354 1.00 95.62 91 ASP A N 1
ATOM 708 C CA . ASP A 1 91 ? -13.959 11.660 -0.515 1.00 95.62 91 ASP A CA 1
ATOM 709 C C . ASP A 1 91 ? -13.535 11.335 0.924 1.00 95.62 91 ASP A C 1
ATOM 711 O O . ASP A 1 91 ? -12.801 12.091 1.545 1.00 95.62 91 ASP A O 1
ATOM 715 N N . TYR A 1 92 ? -13.904 10.149 1.421 1.00 95.44 92 TYR A N 1
ATOM 716 C CA . TYR A 1 92 ? -13.445 9.632 2.714 1.00 95.44 92 TYR A CA 1
ATOM 717 C C . TYR A 1 92 ? -11.917 9.469 2.785 1.00 95.44 92 TYR A C 1
ATOM 719 O O . TYR A 1 92 ? -11.276 9.878 3.752 1.00 95.44 92 TYR A O 1
ATOM 727 N N . ILE A 1 93 ? -11.303 8.879 1.756 1.00 97.62 93 ILE A N 1
ATOM 728 C CA . ILE A 1 93 ? -9.840 8.751 1.719 1.00 97.62 93 ILE A CA 1
ATOM 729 C C . ILE A 1 93 ? -9.176 10.134 1.628 1.00 97.62 93 ILE A C 1
ATOM 731 O O . ILE A 1 93 ? -8.160 10.362 2.284 1.00 97.62 93 ILE A O 1
ATOM 735 N N . GLN A 1 94 ? -9.758 11.056 0.857 1.00 96.69 94 GLN A N 1
ATOM 736 C CA . GLN A 1 94 ? -9.266 12.423 0.719 1.00 96.69 94 GLN A CA 1
ATOM 737 C C . GLN A 1 94 ? -9.360 13.187 2.045 1.00 96.69 94 GLN A C 1
ATOM 739 O O . GLN A 1 94 ? -8.398 13.850 2.408 1.00 96.69 94 GLN A O 1
ATOM 744 N N . SER A 1 95 ? -10.435 13.023 2.826 1.00 94.81 95 SER A N 1
ATOM 745 C CA . SER A 1 95 ? -10.554 13.681 4.133 1.00 94.81 95 SER A CA 1
ATOM 746 C C . SER A 1 95 ? -9.480 13.219 5.120 1.00 94.81 95 SER A C 1
ATOM 748 O O . SER A 1 95 ? -8.917 14.029 5.852 1.00 94.81 95 SER A O 1
ATOM 750 N N . ILE A 1 96 ? -9.135 11.925 5.110 1.00 95.69 96 ILE A N 1
ATOM 751 C CA . ILE A 1 96 ? -8.020 11.399 5.915 1.00 95.69 96 ILE A CA 1
ATOM 752 C C . ILE A 1 96 ? -6.678 11.972 5.428 1.00 95.69 96 ILE A C 1
ATOM 754 O O . ILE A 1 96 ? -5.820 12.321 6.241 1.00 95.69 96 ILE A O 1
ATOM 758 N N . ALA A 1 97 ? -6.481 12.061 4.109 1.00 95.75 97 ALA A N 1
ATOM 759 C CA . ALA A 1 97 ? -5.258 12.604 3.526 1.00 95.75 97 ALA A CA 1
ATOM 760 C C . ALA A 1 97 ? -5.065 14.089 3.876 1.00 95.75 97 ALA A C 1
ATOM 762 O O . ALA A 1 97 ? -3.997 14.461 4.360 1.00 95.75 97 ALA A O 1
ATOM 763 N N . ASP A 1 98 ? -6.111 14.896 3.698 1.00 94.44 98 ASP A N 1
ATOM 764 C CA . ASP A 1 98 ? -6.086 16.351 3.868 1.00 94.44 98 ASP A CA 1
ATOM 765 C C . ASP A 1 98 ? -6.184 16.798 5.331 1.00 94.44 98 ASP A C 1
ATOM 767 O O . ASP A 1 98 ? -5.952 17.969 5.629 1.00 94.44 98 ASP A O 1
ATOM 771 N N . GLY A 1 99 ? -6.521 15.890 6.252 1.00 91.62 99 GLY A N 1
ATOM 772 C CA . GLY A 1 99 ? -6.694 16.238 7.659 1.00 91.62 99 GLY A CA 1
ATOM 773 C C . GLY A 1 99 ? -8.024 16.940 7.942 1.00 91.62 99 GLY A C 1
ATOM 774 O O . GLY A 1 99 ? -8.078 17.858 8.760 1.00 91.62 99 GLY A O 1
ATOM 775 N N . THR A 1 100 ? -9.100 16.560 7.243 1.00 89.19 100 THR A N 1
ATOM 776 C CA . THR A 1 100 ? -10.424 17.176 7.397 1.00 89.19 100 THR A CA 1
ATOM 777 C C . THR A 1 100 ? -11.395 16.257 8.135 1.00 89.19 100 THR A C 1
ATOM 779 O O . THR A 1 100 ? -11.420 15.040 7.951 1.00 89.19 100 THR A O 1
ATOM 782 N N . SER A 1 101 ? -12.254 16.847 8.968 1.00 80.25 101 SER A N 1
ATOM 783 C CA . SER A 1 101 ? -13.261 16.110 9.745 1.00 80.25 101 SER A CA 1
ATOM 784 C C . SER A 1 101 ? -14.544 15.809 8.953 1.00 80.25 101 SER A C 1
ATOM 786 O O . SER A 1 101 ? -15.578 15.558 9.558 1.00 80.25 101 SER A O 1
ATOM 788 N N . GLU A 1 102 ? -14.534 15.834 7.615 1.00 79.62 102 GLU A N 1
ATOM 789 C CA . GLU A 1 102 ? -15.747 15.620 6.795 1.00 79.62 102 GLU A CA 1
ATOM 790 C C . GLU A 1 102 ? -16.363 14.223 7.003 1.00 79.62 102 GLU A C 1
ATOM 792 O O . GLU A 1 102 ? -17.590 14.045 7.017 1.00 79.62 102 GLU A O 1
ATOM 797 N N . ASN A 1 103 ? -15.516 13.226 7.287 1.00 76.19 103 ASN A N 1
ATOM 798 C CA . ASN A 1 103 ? -15.955 11.888 7.681 1.00 76.19 103 ASN A CA 1
ATOM 799 C C . ASN A 1 103 ? -16.589 11.837 9.094 1.00 76.19 103 ASN A C 1
ATOM 801 O O . ASN A 1 103 ? -17.042 10.782 9.514 1.00 76.19 103 ASN A O 1
ATOM 805 N N . GLN A 1 104 ? -16.739 12.965 9.803 1.00 70.62 104 GLN A N 1
ATOM 806 C CA . GLN A 1 104 ? -17.411 13.077 11.106 1.00 70.62 104 GLN A CA 1
ATOM 807 C C . GLN A 1 104 ? -18.538 14.121 11.035 1.00 70.62 104 GLN A C 1
ATOM 809 O O . GLN A 1 104 ? -18.347 15.253 10.616 1.00 70.62 104 GLN A O 1
ATOM 814 N N . ALA A 1 105 ? -19.782 13.708 11.289 1.00 51.50 105 ALA A N 1
ATOM 815 C CA . ALA A 1 105 ? -20.957 14.583 11.251 1.00 51.50 105 ALA A CA 1
ATOM 816 C C . ALA A 1 105 ? -21.561 14.501 12.633 1.00 51.50 105 ALA A C 1
ATOM 818 O O . ALA A 1 105 ? -22.182 13.500 12.973 1.00 51.50 105 ALA A O 1
ATOM 819 N N . THR A 1 106 ? -21.367 15.537 13.430 1.00 48.22 106 THR A N 1
ATOM 820 C CA . THR A 1 106 ? -22.119 15.665 14.663 1.00 48.22 106 THR A CA 1
ATOM 821 C C . THR A 1 106 ? -23.456 16.325 14.333 1.00 48.22 106 THR A C 1
ATOM 823 O O . THR A 1 106 ? -23.514 17.490 13.946 1.00 48.22 106 THR A O 1
ATOM 826 N N . GLN A 1 107 ? -24.552 15.569 14.471 1.00 39.28 107 GLN A N 1
ATOM 827 C CA . GLN A 1 107 ? -25.845 16.187 14.794 1.00 39.28 107 GLN A CA 1
ATOM 828 C C . GLN A 1 107 ? -25.860 16.710 16.240 1.00 39.28 107 GLN A C 1
ATOM 830 O O . GLN A 1 107 ? -26.664 17.582 16.545 1.00 39.28 107 GLN A O 1
ATOM 835 N N . ASP A 1 108 ? -24.903 16.301 17.079 1.00 44.22 108 ASP A N 1
ATOM 836 C CA . ASP A 1 108 ? -24.731 16.812 18.435 1.00 44.22 108 ASP A CA 1
ATOM 837 C C . ASP A 1 108 ? -23.377 17.512 18.610 1.00 44.22 108 ASP A C 1
ATOM 839 O O . ASP A 1 108 ? -22.342 16.908 18.859 1.00 44.22 108 ASP A O 1
ATOM 843 N N . SER A 1 109 ? -23.403 18.832 18.426 1.00 43.72 109 SER A N 1
ATOM 844 C CA . SER A 1 109 ? -22.688 19.828 19.234 1.00 43.72 109 SER A CA 1
ATOM 845 C C . SER A 1 109 ? -21.326 19.439 19.830 1.00 43.72 109 SER A C 1
ATOM 847 O O . SER A 1 109 ? -21.173 19.368 21.042 1.00 43.72 109 SER A O 1
ATOM 849 N N . GLN A 1 110 ? -20.312 19.321 18.980 1.00 43.84 110 GLN A N 1
ATOM 850 C CA . GLN A 1 110 ? -19.002 19.975 19.102 1.00 43.84 110 GLN A CA 1
ATOM 851 C C . GLN A 1 110 ? -18.210 19.577 17.857 1.00 43.84 110 GLN A C 1
ATOM 853 O O . GLN A 1 110 ? -18.176 18.412 17.468 1.00 43.84 110 GLN A O 1
ATOM 858 N N . SER A 1 111 ? -17.627 20.556 17.168 1.00 48.41 111 SER A N 1
ATOM 859 C CA . SER A 1 111 ? -16.688 20.295 16.079 1.00 48.41 111 SER A CA 1
ATOM 860 C C . SER A 1 111 ? -15.464 19.619 16.694 1.00 48.41 111 SER A C 1
ATOM 862 O O . SER A 1 111 ? -14.569 20.320 17.167 1.00 48.41 111 SER A O 1
ATOM 864 N N . ALA A 1 112 ? -15.453 18.283 16.757 1.00 59.91 112 ALA A N 1
ATOM 865 C CA . ALA A 1 112 ? -14.290 17.519 17.186 1.00 59.91 112 ALA A CA 1
ATOM 866 C C . ALA A 1 112 ? -13.100 17.991 16.342 1.00 59.91 112 ALA A C 1
ATOM 868 O O . ALA A 1 112 ? -13.079 17.859 15.114 1.00 59.91 112 ALA A O 1
ATOM 869 N N . THR A 1 113 ? -12.176 18.685 17.001 1.00 75.19 113 THR A N 1
ATOM 870 C CA . THR A 1 113 ? -10.990 19.238 16.357 1.00 75.19 113 THR A CA 1
ATOM 871 C C . THR A 1 113 ? -9.910 18.189 16.506 1.00 75.19 113 THR A C 1
ATOM 873 O O . THR A 1 113 ? -9.213 18.157 17.516 1.00 75.19 113 THR A O 1
ATOM 876 N N . PHE A 1 114 ? -9.819 17.292 15.528 1.00 88.75 114 PHE A N 1
ATOM 877 C CA . PHE A 1 114 ? -8.757 16.295 15.504 1.00 88.75 114 PHE A CA 1
ATOM 878 C C . PHE A 1 114 ? -7.410 16.981 15.300 1.00 88.75 114 PHE A C 1
ATOM 880 O O . PHE A 1 114 ? -7.285 17.941 14.533 1.00 88.75 114 PHE A O 1
ATOM 887 N N . THR A 1 115 ? -6.396 16.495 16.004 1.00 93.56 115 THR A N 1
ATOM 888 C CA . THR A 1 115 ? -5.031 16.990 15.858 1.00 93.56 115 THR A CA 1
ATOM 889 C C . THR A 1 115 ? -4.352 16.330 14.658 1.00 93.56 115 THR A C 1
ATOM 891 O O . THR A 1 115 ? -4.749 15.259 14.196 1.00 93.56 115 THR A O 1
ATOM 894 N N . GLU A 1 116 ? -3.273 16.943 14.173 1.00 94.94 116 GLU A N 1
ATOM 895 C CA . GLU A 1 116 ? -2.429 16.349 13.128 1.00 94.94 116 GLU A CA 1
ATOM 896 C C . GLU A 1 116 ? -1.871 14.974 13.539 1.00 94.94 116 GLU A C 1
ATOM 898 O O . GLU A 1 116 ? -1.686 14.094 12.703 1.00 94.94 116 GLU A O 1
ATOM 903 N N . GLU A 1 117 ? -1.651 14.761 14.838 1.00 96.44 117 GLU A N 1
ATOM 904 C CA . GLU A 1 117 ? -1.228 13.476 15.395 1.00 96.44 117 GLU A CA 1
ATOM 905 C C . GLU A 1 117 ? -2.267 12.375 15.139 1.00 96.44 117 GLU A C 1
ATOM 907 O O . GLU A 1 117 ? -1.918 11.309 14.631 1.00 96.44 117 GLU A O 1
ATOM 912 N N . VAL A 1 118 ? -3.550 12.654 15.393 1.00 96.88 118 VAL A N 1
ATOM 913 C CA . VAL A 1 118 ? -4.649 11.710 15.138 1.00 96.88 118 VAL A CA 1
ATOM 914 C C . VAL A 1 118 ? -4.735 11.370 13.646 1.00 96.88 118 VAL A C 1
ATOM 916 O O . VAL A 1 118 ? -4.815 10.194 13.282 1.00 96.88 118 VAL A O 1
ATOM 919 N N . PHE A 1 119 ? -4.655 12.369 12.760 1.00 96.50 119 PHE A N 1
ATOM 920 C CA . PHE A 1 119 ? -4.647 12.124 11.313 1.00 96.50 119 PHE A CA 1
ATOM 921 C C . PHE A 1 119 ? -3.415 11.343 10.854 1.00 96.50 119 PHE A C 1
ATOM 923 O O . PHE A 1 119 ? -3.522 10.489 9.974 1.00 96.50 119 PHE A O 1
ATOM 930 N N . SER A 1 120 ? -2.251 11.593 11.453 1.00 97.81 120 SER A N 1
ATOM 931 C CA . SER A 1 120 ? -1.032 10.835 11.173 1.00 97.81 120 SER A CA 1
ATOM 932 C C . SER A 1 120 ? -1.201 9.355 11.519 1.00 97.81 120 SER A C 1
ATOM 934 O O . SER A 1 120 ? -0.902 8.497 10.683 1.00 97.81 120 SER A O 1
ATOM 936 N N . ILE A 1 121 ? -1.751 9.052 12.699 1.00 98.38 121 ILE A N 1
ATOM 937 C CA . ILE A 1 121 ? -2.058 7.681 13.127 1.00 98.38 121 ILE A CA 1
ATOM 938 C C . ILE A 1 121 ? -3.069 7.038 12.167 1.00 98.38 121 ILE A C 1
ATOM 940 O O . ILE A 1 121 ? -2.817 5.951 11.642 1.00 98.38 121 ILE A O 1
ATOM 944 N N . ALA A 1 122 ? -4.175 7.728 11.868 1.00 97.81 122 ALA A N 1
ATOM 945 C CA . ALA A 1 122 ? -5.208 7.229 10.964 1.00 97.81 122 ALA A CA 1
ATOM 946 C C . ALA A 1 122 ? -4.652 6.944 9.558 1.00 97.81 122 ALA A C 1
ATOM 948 O O . ALA A 1 122 ? -4.900 5.874 9.007 1.00 97.81 122 ALA A O 1
ATOM 949 N N . ARG A 1 123 ? -3.835 7.836 8.980 1.00 98.19 123 ARG A N 1
ATOM 950 C CA . ARG A 1 123 ? -3.181 7.599 7.680 1.00 98.19 123 ARG A CA 1
ATOM 951 C C . ARG A 1 123 ? -2.292 6.361 7.711 1.00 98.19 123 ARG A C 1
ATOM 953 O O . ARG A 1 123 ? -2.382 5.538 6.801 1.00 98.19 123 ARG A O 1
ATOM 960 N N . LYS A 1 124 ? -1.463 6.205 8.747 1.00 98.31 124 LYS A N 1
ATOM 961 C CA . LYS A 1 124 ? -0.547 5.061 8.871 1.00 98.31 124 LYS A CA 1
ATOM 962 C C . LYS A 1 124 ? -1.308 3.740 8.966 1.00 98.31 124 LYS A C 1
ATOM 964 O O . LYS A 1 124 ? -1.022 2.818 8.201 1.00 98.31 124 LYS A O 1
ATOM 969 N N . VAL A 1 125 ? -2.321 3.672 9.832 1.00 98.56 125 VAL A N 1
ATOM 970 C CA . VAL A 1 125 ? -3.168 2.481 9.978 1.00 98.56 125 VAL A CA 1
ATOM 971 C C . VAL A 1 125 ? -3.960 2.218 8.699 1.00 98.56 125 VAL A C 1
ATOM 973 O O . VAL A 1 125 ? -3.996 1.079 8.241 1.00 98.56 125 VAL A O 1
ATOM 976 N N . LYS A 1 126 ? -4.515 3.253 8.050 1.00 98.25 126 LYS A N 1
ATOM 977 C CA . LYS A 1 126 ? -5.263 3.079 6.798 1.00 98.25 126 LYS A CA 1
ATOM 978 C C . LYS A 1 126 ? -4.389 2.548 5.670 1.00 98.25 126 LYS A C 1
ATOM 980 O O . LYS A 1 126 ? -4.836 1.716 4.887 1.00 98.25 126 LYS A O 1
ATOM 985 N N . LEU A 1 127 ? -3.145 3.009 5.574 1.00 98.00 127 LEU A N 1
ATOM 986 C CA . LEU A 1 127 ? -2.190 2.485 4.603 1.00 98.00 127 LEU A CA 1
ATOM 987 C C . LEU A 1 127 ? -1.838 1.022 4.883 1.00 98.00 127 LEU A C 1
ATOM 989 O O . LEU A 1 127 ? -1.786 0.231 3.942 1.00 98.00 127 LEU A O 1
ATOM 993 N N . ALA A 1 128 ? -1.639 0.644 6.148 1.00 97.75 128 ALA A N 1
ATOM 994 C CA . ALA A 1 128 ? -1.398 -0.748 6.524 1.00 97.75 128 ALA A CA 1
ATOM 995 C C . ALA A 1 128 ? -2.606 -1.645 6.193 1.00 97.75 128 ALA A C 1
ATOM 997 O O . ALA A 1 128 ? -2.432 -2.692 5.566 1.00 97.75 128 ALA A O 1
ATOM 998 N N . ASP A 1 129 ? -3.821 -1.193 6.522 1.00 97.50 129 ASP A N 1
ATOM 999 C CA . ASP A 1 129 ? -5.085 -1.835 6.142 1.00 97.50 129 ASP A CA 1
ATOM 1000 C C . ASP A 1 129 ? -5.150 -2.053 4.621 1.00 97.50 129 ASP A C 1
ATOM 1002 O O . ASP A 1 129 ? -5.253 -3.188 4.151 1.00 97.50 129 ASP A O 1
ATOM 1006 N N . LEU A 1 130 ? -4.985 -0.989 3.825 1.00 96.75 130 LEU A N 1
ATOM 1007 C CA . LEU A 1 130 ? -5.034 -1.062 2.361 1.00 96.75 130 LEU A CA 1
ATOM 1008 C C . LEU A 1 130 ? -3.988 -2.014 1.776 1.00 96.75 130 LEU A C 1
ATOM 1010 O O . LEU A 1 130 ? -4.302 -2.744 0.833 1.00 96.75 130 LEU A O 1
ATOM 1014 N N . ARG A 1 131 ? -2.766 -2.029 2.318 1.00 93.62 131 ARG A N 1
ATOM 1015 C CA . ARG A 1 131 ? -1.698 -2.938 1.880 1.00 93.62 131 ARG A CA 1
ATOM 1016 C C . ARG A 1 131 ? -2.061 -4.389 2.172 1.00 93.62 131 ARG A C 1
ATOM 1018 O O . ARG A 1 131 ? -2.052 -5.200 1.250 1.00 93.62 131 ARG A O 1
ATOM 1025 N N . HIS A 1 132 ? -2.479 -4.709 3.398 1.00 93.19 132 HIS A N 1
ATOM 1026 C CA . HIS A 1 132 ? -2.894 -6.072 3.737 1.00 93.19 132 HIS A CA 1
ATOM 1027 C C . HIS A 1 132 ? -4.131 -6.500 2.931 1.00 93.19 132 HIS A C 1
ATOM 1029 O O . HIS A 1 132 ? -4.235 -7.628 2.448 1.00 93.19 132 HIS A O 1
ATOM 1035 N N . ASN A 1 133 ? -5.065 -5.580 2.694 1.00 91.75 133 ASN A N 1
ATOM 1036 C CA . ASN A 1 133 ? -6.245 -5.855 1.890 1.00 91.75 133 ASN A CA 1
ATOM 1037 C C . ASN A 1 133 ? -5.970 -5.989 0.384 1.00 91.75 133 ASN A C 1
ATOM 1039 O O . ASN A 1 133 ? -6.799 -6.578 -0.321 1.00 91.75 133 ASN A O 1
ATOM 1043 N N . SER A 1 134 ? -4.819 -5.501 -0.081 1.00 91.50 134 SER A N 1
ATOM 1044 C CA . SER A 1 134 ? -4.311 -5.669 -1.447 1.00 91.50 134 SER A CA 1
ATOM 1045 C C . SER A 1 134 ? -3.522 -6.967 -1.640 1.00 91.50 134 SER A C 1
ATOM 1047 O O . SER A 1 134 ? -3.278 -7.350 -2.781 1.00 91.50 134 SER A O 1
ATOM 1049 N N . GLU A 1 135 ? -3.183 -7.680 -0.561 1.00 89.88 135 GLU A N 1
ATOM 1050 C CA . GLU A 1 135 ? -2.483 -8.961 -0.636 1.00 89.88 135 GLU A CA 1
ATOM 1051 C C . GLU A 1 135 ? -3.399 -10.032 -1.242 1.00 89.88 135 GLU A C 1
ATOM 1053 O O . GLU A 1 135 ? -4.379 -10.468 -0.626 1.00 89.88 135 GLU A O 1
ATOM 1058 N N . LEU A 1 136 ? -3.100 -10.441 -2.477 1.00 90.56 136 LEU A N 1
ATOM 1059 C CA . LEU A 1 136 ? -3.862 -11.463 -3.196 1.00 90.56 136 LEU A CA 1
ATOM 1060 C C . LEU A 1 136 ? -3.334 -12.880 -2.933 1.00 90.56 136 LEU A C 1
ATOM 1062 O O . LEU A 1 136 ? -4.056 -13.846 -3.189 1.00 90.56 136 LEU A O 1
ATOM 1066 N N . GLY A 1 137 ? -2.116 -13.029 -2.401 1.00 86.00 137 GLY A N 1
ATOM 1067 C CA . GLY A 1 137 ? -1.510 -14.308 -2.035 1.00 86.00 137 GLY A CA 1
ATOM 1068 C C . GLY A 1 137 ? -2.321 -15.104 -1.015 1.00 86.00 137 GLY A C 1
ATOM 1069 O O . GLY A 1 137 ? -2.309 -16.333 -1.064 1.00 86.00 137 GLY A O 1
ATOM 1070 N N . ARG A 1 138 ? -3.099 -14.424 -0.161 1.00 81.06 138 ARG A N 1
ATOM 1071 C CA . ARG A 1 138 ? -4.024 -15.061 0.794 1.00 81.06 138 ARG A CA 1
ATOM 1072 C C . ARG A 1 138 ? -5.284 -15.655 0.152 1.00 81.06 138 ARG A C 1
ATOM 1074 O O . ARG A 1 138 ? -6.001 -16.399 0.811 1.00 81.06 138 ARG A O 1
ATOM 1081 N N . LEU A 1 139 ? -5.588 -15.310 -1.104 1.00 86.31 139 LEU A N 1
ATOM 1082 C CA . LEU A 1 139 ? -6.809 -15.749 -1.782 1.00 86.31 139 LEU A CA 1
ATOM 1083 C C . LEU A 1 139 ? -6.577 -17.063 -2.536 1.00 86.31 139 LEU A C 1
ATOM 1085 O O . LEU A 1 139 ? -5.721 -17.158 -3.427 1.00 86.31 139 LEU A O 1
ATOM 1089 N N . SER A 1 140 ? -7.414 -18.059 -2.240 1.00 83.81 140 SER A N 1
ATOM 1090 C CA . SER A 1 140 ? -7.438 -19.335 -2.965 1.00 83.81 140 SER A CA 1
ATOM 1091 C C . SER A 1 140 ? -7.846 -19.140 -4.430 1.00 83.81 140 SER A C 1
ATOM 1093 O O . SER A 1 140 ? -7.218 -19.693 -5.335 1.00 83.81 140 SER A O 1
ATOM 1095 N N . VAL A 1 141 ? -8.842 -18.283 -4.669 1.00 87.94 141 VAL A N 1
ATOM 1096 C CA . VAL A 1 141 ? -9.332 -17.892 -5.993 1.00 87.94 141 VAL A CA 1
ATOM 1097 C C . VAL A 1 141 ? -9.411 -16.371 -6.068 1.00 87.94 141 VAL A C 1
ATOM 1099 O O . VAL A 1 141 ? -10.021 -15.733 -5.215 1.00 87.94 141 VAL A O 1
ATOM 1102 N N . VAL A 1 142 ? -8.824 -15.789 -7.114 1.00 91.25 142 VAL A N 1
ATOM 1103 C CA . VAL A 1 142 ? -8.898 -14.346 -7.376 1.00 91.25 142 VAL A CA 1
ATOM 1104 C C . VAL A 1 142 ? -10.031 -14.073 -8.354 1.00 91.25 142 VAL A C 1
ATOM 1106 O O . VAL A 1 142 ? -10.046 -14.592 -9.470 1.00 91.25 142 VAL A O 1
ATOM 1109 N N . SER A 1 143 ? -10.994 -13.253 -7.939 1.00 91.38 143 SER A N 1
ATOM 1110 C CA . SER A 1 143 ? -12.129 -12.862 -8.770 1.00 91.38 143 SER A CA 1
ATOM 1111 C C . SER A 1 143 ? -11.908 -11.502 -9.438 1.00 91.38 143 SER A C 1
ATOM 1113 O O . SER A 1 143 ? -11.075 -10.696 -9.025 1.00 91.38 143 SER A O 1
ATOM 1115 N N . SER A 1 144 ? -12.744 -11.164 -10.422 1.00 90.38 144 SER A N 1
ATOM 1116 C CA . SER A 1 144 ? -12.754 -9.819 -11.018 1.00 90.38 144 SER A CA 1
ATOM 1117 C C . SER A 1 144 ? -13.095 -8.710 -10.012 1.00 90.38 144 SER A C 1
ATOM 1119 O O . SER A 1 144 ? -12.734 -7.552 -10.226 1.00 90.38 144 SER A O 1
ATOM 1121 N N . ARG A 1 145 ? -13.777 -9.038 -8.903 1.00 91.00 145 ARG A N 1
ATOM 1122 C CA . ARG A 1 145 ? -14.031 -8.085 -7.812 1.00 91.00 145 ARG A CA 1
ATOM 1123 C C . ARG A 1 145 ? -12.745 -7.759 -7.059 1.00 91.00 145 ARG A C 1
ATOM 1125 O O . ARG A 1 145 ? -12.567 -6.608 -6.672 1.00 91.00 145 ARG A O 1
ATOM 1132 N N . ASP A 1 146 ? -11.852 -8.732 -6.896 1.00 91.94 146 ASP A N 1
ATOM 1133 C CA . ASP A 1 146 ? -10.563 -8.544 -6.229 1.00 91.94 146 ASP A CA 1
ATOM 1134 C C . ASP A 1 146 ? -9.627 -7.676 -7.065 1.00 91.94 146 ASP A C 1
ATOM 1136 O O . ASP A 1 146 ? -9.025 -6.755 -6.524 1.00 91.94 146 ASP A O 1
ATOM 1140 N N . ILE A 1 147 ? -9.602 -7.873 -8.387 1.00 90.62 147 ILE A N 1
ATOM 1141 C CA . ILE A 1 147 ? -8.833 -7.019 -9.306 1.00 90.62 147 ILE A CA 1
ATOM 1142 C C . ILE A 1 147 ? -9.339 -5.571 -9.269 1.00 90.62 147 ILE A C 1
ATOM 1144 O O . ILE A 1 147 ? -8.562 -4.641 -9.072 1.00 90.62 147 ILE A O 1
ATOM 1148 N N . LYS A 1 148 ? -10.661 -5.359 -9.350 1.00 91.88 148 LYS A N 1
ATOM 1149 C CA . LYS A 1 148 ? -11.254 -4.014 -9.214 1.00 91.88 148 LYS A CA 1
ATOM 1150 C C . LYS A 1 148 ? -10.954 -3.379 -7.856 1.00 91.88 148 LYS A C 1
ATOM 1152 O O . LYS A 1 148 ? -10.780 -2.165 -7.761 1.00 91.88 148 LYS A O 1
ATOM 1157 N N . ARG A 1 149 ? -10.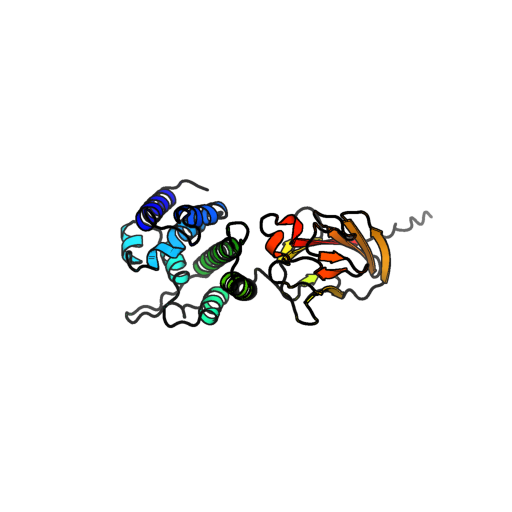929 -4.187 -6.794 1.00 92.88 149 ARG A N 1
ATOM 1158 C CA . ARG A 1 149 ? -10.564 -3.741 -5.447 1.00 92.88 149 ARG A CA 1
ATOM 1159 C C . ARG A 1 149 ? -9.093 -3.325 -5.389 1.00 92.88 149 ARG A C 1
ATOM 1161 O O . ARG A 1 149 ? -8.817 -2.268 -4.837 1.00 92.88 149 ARG A O 1
ATOM 1168 N N . LEU A 1 150 ? -8.192 -4.086 -6.006 1.00 92.88 150 LEU A N 1
ATOM 1169 C CA . LEU A 1 150 ? -6.771 -3.755 -6.093 1.00 92.88 150 LEU A CA 1
ATOM 1170 C C . LEU A 1 150 ? -6.554 -2.418 -6.821 1.00 92.88 150 LEU A C 1
ATOM 1172 O O . LEU A 1 150 ? -5.873 -1.535 -6.308 1.00 92.88 150 LEU A O 1
ATOM 1176 N N . GLU A 1 151 ? -7.221 -2.202 -7.959 1.00 92.69 151 GLU A N 1
ATOM 1177 C CA . GLU A 1 151 ? -7.189 -0.912 -8.667 1.00 92.69 151 GLU A CA 1
ATOM 1178 C C . GLU A 1 151 ? -7.743 0.244 -7.816 1.00 92.69 151 GLU A C 1
ATOM 1180 O O . GLU A 1 151 ? -7.189 1.348 -7.804 1.00 92.69 151 GLU A O 1
ATOM 1185 N N . LYS A 1 152 ? -8.850 0.004 -7.098 1.00 95.31 152 LYS A N 1
ATOM 1186 C CA . LYS A 1 152 ? -9.460 0.976 -6.180 1.00 95.31 152 LYS A CA 1
ATOM 1187 C C . LYS A 1 152 ? -8.491 1.352 -5.055 1.00 95.31 152 LYS A C 1
ATOM 1189 O O . LYS A 1 152 ? -8.344 2.538 -4.766 1.00 95.31 152 LYS A O 1
ATOM 1194 N N . TYR A 1 153 ? -7.830 0.375 -4.439 1.00 96.44 153 TYR A N 1
ATOM 1195 C CA . TYR A 1 153 ? -6.896 0.610 -3.337 1.00 96.44 153 TYR A CA 1
ATOM 1196 C C . TYR A 1 153 ? -5.591 1.243 -3.797 1.00 96.44 153 TYR A C 1
ATOM 1198 O O . TYR A 1 153 ? -5.110 2.143 -3.118 1.00 96.44 153 TYR A O 1
ATOM 1206 N N . ARG A 1 154 ? -5.103 0.933 -5.003 1.00 95.06 154 ARG A N 1
ATOM 1207 C CA . ARG A 1 154 ? -3.960 1.646 -5.591 1.00 95.06 154 ARG A CA 1
ATOM 1208 C C . ARG A 1 154 ? -4.217 3.154 -5.702 1.00 95.06 154 ARG A C 1
ATOM 1210 O O . ARG A 1 154 ? -3.342 3.968 -5.407 1.00 95.06 154 ARG A O 1
ATOM 1217 N N . LYS A 1 155 ? -5.438 3.546 -6.088 1.00 96.31 155 LYS A N 1
ATOM 1218 C CA . LYS A 1 155 ? -5.849 4.962 -6.109 1.00 96.31 155 LYS A CA 1
ATOM 1219 C C . LYS A 1 155 ? -5.877 5.558 -4.701 1.00 96.31 155 LYS A C 1
ATOM 1221 O O . LYS A 1 155 ? -5.361 6.652 -4.511 1.00 96.31 155 LYS A O 1
ATOM 1226 N N . ALA A 1 156 ? -6.421 4.833 -3.723 1.00 97.94 156 ALA A N 1
ATOM 1227 C CA . ALA A 1 156 ? -6.460 5.277 -2.329 1.00 97.94 156 ALA A CA 1
ATOM 1228 C C . ALA A 1 156 ? -5.054 5.475 -1.736 1.00 97.94 156 ALA A C 1
ATOM 1230 O O . ALA A 1 156 ? -4.777 6.519 -1.158 1.00 97.94 156 ALA A O 1
ATOM 1231 N N . GLN A 1 157 ? -4.141 4.527 -1.959 1.00 97.69 157 GLN A N 1
ATOM 1232 C CA . GLN A 1 157 ? -2.731 4.641 -1.572 1.00 97.69 157 GLN A CA 1
ATOM 1233 C C . GLN A 1 157 ? -2.047 5.844 -2.226 1.00 97.69 157 GLN A C 1
ATOM 1235 O O . GLN A 1 157 ? -1.202 6.479 -1.608 1.00 97.69 157 GLN A O 1
ATOM 1240 N N . THR A 1 158 ? -2.421 6.186 -3.462 1.00 97.38 158 THR A N 1
ATOM 1241 C CA . THR A 1 158 ? -1.888 7.381 -4.129 1.00 97.38 158 THR A CA 1
ATOM 1242 C C . THR A 1 158 ? -2.386 8.670 -3.471 1.00 97.38 158 THR A C 1
ATOM 1244 O O . THR A 1 158 ? -1.599 9.585 -3.262 1.00 97.38 158 THR A O 1
ATOM 1247 N N . ILE A 1 159 ? -3.673 8.739 -3.109 1.00 97.81 159 ILE A N 1
ATOM 1248 C CA . ILE A 1 159 ? -4.252 9.890 -2.392 1.00 97.81 159 ILE A CA 1
ATOM 1249 C C . ILE A 1 159 ? -3.580 10.063 -1.021 1.00 97.81 159 ILE A C 1
ATOM 1251 O O . ILE A 1 159 ? -3.232 11.173 -0.640 1.00 97.81 159 ILE A O 1
ATOM 1255 N N . LEU A 1 160 ? -3.327 8.955 -0.320 1.00 97.06 160 LEU A N 1
ATOM 1256 C CA . LEU A 1 160 ? -2.656 8.929 0.984 1.00 97.06 160 LEU A CA 1
ATOM 1257 C C . LEU A 1 160 ? -1.125 9.108 0.905 1.00 97.06 160 LEU A C 1
ATOM 1259 O O . LEU A 1 160 ? -0.454 9.054 1.932 1.00 97.06 160 LEU A O 1
ATOM 1263 N N . GLY A 1 161 ? -0.562 9.303 -0.293 1.00 95.12 161 GLY A N 1
ATOM 1264 C CA . GLY A 1 161 ? 0.863 9.579 -0.499 1.00 95.12 161 GLY A CA 1
ATOM 1265 C C . GLY A 1 161 ? 1.800 8.365 -0.431 1.00 95.12 161 GLY A C 1
ATOM 1266 O O . GLY A 1 161 ? 3.013 8.546 -0.468 1.00 95.12 161 GLY A O 1
ATOM 1267 N N . ASP A 1 162 ? 1.273 7.140 -0.363 1.00 95.56 162 ASP A N 1
ATOM 1268 C CA . ASP A 1 162 ? 2.065 5.897 -0.346 1.00 95.56 162 ASP A CA 1
ATOM 1269 C C . ASP A 1 162 ? 2.584 5.501 -1.736 1.00 95.56 162 ASP A C 1
ATOM 1271 O O . ASP A 1 162 ? 3.670 4.945 -1.885 1.00 95.56 162 ASP A O 1
ATOM 1275 N N . LEU A 1 163 ? 1.812 5.817 -2.776 1.00 97.06 163 LEU A N 1
ATOM 1276 C CA . LEU A 1 163 ? 2.221 5.649 -4.167 1.00 97.06 163 LEU A CA 1
ATOM 1277 C C . LEU A 1 163 ? 2.297 7.008 -4.861 1.00 97.06 163 LEU A C 1
ATOM 1279 O O . LEU A 1 163 ? 1.533 7.921 -4.558 1.00 97.06 163 LEU A O 1
ATOM 1283 N N . THR A 1 164 ? 3.178 7.133 -5.851 1.00 97.00 164 THR A N 1
ATOM 1284 C CA . THR A 1 164 ? 3.298 8.346 -6.669 1.00 97.00 164 THR A CA 1
ATOM 1285 C C . THR A 1 164 ? 3.326 8.025 -8.156 1.00 97.00 164 THR A C 1
ATOM 1287 O O . THR A 1 164 ? 3.835 6.992 -8.574 1.00 97.00 164 THR A O 1
ATOM 1290 N N . PHE A 1 165 ? 2.808 8.934 -8.983 1.00 97.25 165 PHE A N 1
ATOM 1291 C CA . PHE A 1 165 ? 2.965 8.876 -10.441 1.00 97.25 165 PHE A CA 1
ATOM 1292 C C . PHE A 1 165 ? 4.286 9.484 -10.924 1.00 97.25 165 PHE A C 1
ATOM 1294 O O . PHE A 1 165 ? 4.701 9.253 -12.064 1.00 97.25 165 PHE A O 1
ATOM 1301 N N . LYS A 1 166 ? 4.930 10.303 -10.085 1.00 96.75 166 LYS A N 1
ATOM 1302 C CA . LYS A 1 166 ? 6.163 11.007 -10.422 1.00 96.75 166 LYS A CA 1
ATOM 1303 C C . LYS A 1 166 ? 7.008 11.239 -9.181 1.00 96.75 166 LYS A C 1
ATOM 1305 O O . LYS A 1 166 ? 6.559 11.859 -8.221 1.00 96.75 166 LYS A O 1
ATOM 1310 N N . HIS A 1 167 ? 8.269 10.842 -9.251 1.00 95.44 167 HIS A N 1
ATOM 1311 C CA . HIS A 1 167 ? 9.238 11.105 -8.196 1.00 95.44 167 HIS A CA 1
ATOM 1312 C C . HIS A 1 167 ? 10.350 12.022 -8.710 1.00 95.44 167 HIS A C 1
ATOM 1314 O O . HIS A 1 167 ? 10.867 11.817 -9.809 1.00 95.44 167 HIS A O 1
ATOM 1320 N N . ARG A 1 168 ? 10.705 13.065 -7.952 1.00 92.56 168 ARG A N 1
ATOM 1321 C CA . ARG A 1 168 ? 11.824 13.958 -8.290 1.00 92.56 168 ARG A CA 1
ATOM 1322 C C . ARG A 1 168 ? 13.086 13.469 -7.597 1.00 92.56 168 ARG A C 1
ATOM 1324 O O . ARG A 1 168 ? 13.093 13.322 -6.384 1.00 92.56 168 ARG A O 1
ATOM 1331 N N . THR A 1 169 ? 14.149 13.289 -8.370 1.00 88.62 169 THR A N 1
ATOM 1332 C CA . THR A 1 169 ? 15.502 13.074 -7.849 1.00 88.62 169 THR A CA 1
ATOM 1333 C C . THR A 1 169 ? 16.278 14.394 -7.925 1.00 88.62 169 THR A C 1
ATOM 1335 O O . THR A 1 169 ? 15.828 15.329 -8.598 1.00 88.62 169 THR A O 1
ATOM 1338 N N . PRO A 1 170 ? 17.470 14.503 -7.314 1.00 87.12 170 PRO A N 1
ATOM 1339 C CA . PRO A 1 170 ? 18.304 15.698 -7.468 1.00 87.12 170 PRO A CA 1
ATOM 1340 C C . PRO A 1 170 ? 18.691 16.017 -8.924 1.00 87.12 170 PRO A C 1
ATOM 1342 O O . PRO A 1 170 ? 19.018 17.159 -9.240 1.00 87.12 170 PRO A O 1
ATOM 1345 N N . PHE A 1 171 ? 18.648 15.031 -9.828 1.00 87.00 171 PHE A N 1
ATOM 1346 C CA . PHE A 1 171 ? 19.152 15.167 -11.200 1.00 87.00 171 PHE A CA 1
ATOM 1347 C C . PHE A 1 171 ? 18.071 15.099 -12.278 1.00 87.00 171 PHE A C 1
ATOM 1349 O O . PHE A 1 171 ? 18.380 15.352 -13.449 1.00 87.00 171 PHE A O 1
ATOM 1356 N N . GLY A 1 172 ? 16.829 14.788 -11.904 1.00 89.38 172 GLY A N 1
ATOM 1357 C CA . GLY A 1 172 ? 15.766 14.517 -12.856 1.00 89.38 172 GLY A CA 1
ATOM 1358 C C . GLY A 1 172 ? 14.444 14.114 -12.214 1.00 89.38 172 GLY A C 1
ATOM 1359 O O . GLY A 1 172 ? 14.131 14.455 -11.072 1.00 89.38 172 GLY A O 1
ATOM 1360 N N . SER A 1 173 ? 13.639 13.380 -12.971 1.00 93.38 173 SER A N 1
ATOM 1361 C CA . SER A 1 173 ? 12.410 12.793 -12.446 1.00 93.38 173 SER A CA 1
ATOM 1362 C C . SER A 1 173 ? 12.104 11.446 -13.062 1.00 93.38 173 SER A C 1
ATOM 1364 O O . SER A 1 173 ? 12.428 11.200 -14.223 1.00 93.38 173 SER A O 1
ATOM 1366 N N . ILE A 1 174 ? 11.462 10.597 -12.274 1.00 94.62 174 ILE A N 1
ATOM 1367 C CA . ILE A 1 174 ? 11.073 9.253 -12.664 1.00 94.62 174 ILE A CA 1
ATOM 1368 C C . ILE A 1 174 ? 9.556 9.206 -12.784 1.00 94.62 174 ILE A C 1
ATOM 1370 O O . ILE A 1 174 ? 8.845 9.714 -11.914 1.00 94.62 174 ILE A O 1
ATOM 1374 N N . THR A 1 175 ? 9.070 8.610 -13.864 1.00 97.00 175 THR A N 1
ATOM 1375 C CA . THR A 1 175 ? 7.651 8.325 -14.093 1.00 97.00 175 THR A CA 1
ATOM 1376 C C . THR A 1 175 ? 7.497 6.901 -14.595 1.00 97.00 175 THR A C 1
ATOM 1378 O O . THR A 1 175 ? 8.367 6.406 -15.314 1.00 97.00 175 THR A O 1
ATOM 1381 N N . VAL A 1 176 ? 6.367 6.273 -14.293 1.00 97.44 176 VAL A N 1
ATOM 1382 C CA . VAL A 1 176 ? 6.015 4.959 -14.834 1.00 97.44 176 VAL A CA 1
ATOM 1383 C C . VAL A 1 176 ? 4.729 5.093 -15.635 1.00 97.44 176 VAL A C 1
ATOM 1385 O O . VAL A 1 176 ? 3.787 5.771 -15.224 1.00 97.44 176 VAL A O 1
ATOM 1388 N N . GLU A 1 177 ? 4.703 4.467 -16.804 1.00 97.38 177 GLU A N 1
ATOM 1389 C CA . GLU A 1 177 ? 3.524 4.390 -17.655 1.00 97.38 177 GLU A CA 1
ATOM 1390 C C . GLU A 1 177 ? 3.206 2.935 -17.978 1.00 97.38 177 GLU A C 1
ATOM 1392 O O . GLU A 1 177 ? 4.110 2.156 -18.271 1.00 97.38 177 GLU A O 1
ATOM 1397 N N . VAL A 1 178 ? 1.922 2.590 -18.004 1.00 97.38 178 VAL A N 1
ATOM 1398 C CA . VAL A 1 178 ? 1.425 1.340 -18.584 1.00 97.38 178 VAL A CA 1
ATOM 1399 C C . VAL A 1 178 ? 0.527 1.695 -19.755 1.00 97.38 178 VAL A C 1
ATOM 1401 O O . VAL A 1 178 ? -0.406 2.485 -19.611 1.00 97.38 178 VAL A O 1
ATOM 1404 N N . ASN A 1 179 ? 0.829 1.168 -20.942 1.00 96.50 179 ASN A N 1
ATOM 1405 C CA . ASN A 1 179 ? 0.092 1.471 -22.174 1.00 96.50 179 ASN A CA 1
ATOM 1406 C C . ASN A 1 179 ? -0.099 2.985 -22.399 1.00 96.50 179 ASN A C 1
ATOM 1408 O O . ASN A 1 179 ? -1.171 3.442 -22.802 1.00 96.50 179 ASN A O 1
ATOM 1412 N N . LYS A 1 180 ? 0.958 3.769 -22.127 1.00 95.38 180 LYS A N 1
ATOM 1413 C CA . LYS A 1 180 ? 1.001 5.245 -22.219 1.00 95.38 180 LYS A CA 1
ATOM 1414 C C . LYS A 1 180 ? 0.107 5.990 -21.214 1.00 95.38 180 LYS A C 1
ATOM 1416 O O . LYS A 1 180 ? -0.109 7.190 -21.370 1.00 95.38 180 LYS A O 1
ATOM 1421 N N . LYS A 1 181 ? -0.428 5.311 -20.199 1.00 96.56 181 LYS A N 1
ATOM 1422 C CA . LYS A 1 181 ? -1.161 5.932 -19.088 1.00 96.56 181 LYS A CA 1
ATOM 1423 C C . LYS A 1 181 ? -0.275 5.968 -17.843 1.00 96.56 181 LYS A C 1
ATOM 1425 O O . LYS A 1 181 ? 0.430 4.988 -17.613 1.00 96.56 181 LYS A O 1
ATOM 1430 N N . PRO A 1 182 ? -0.315 7.039 -17.029 1.00 97.00 182 PRO A N 1
ATOM 1431 C CA . PRO A 1 182 ? 0.426 7.089 -15.773 1.00 97.00 182 PRO A CA 1
ATOM 1432 C C . PRO A 1 182 ? 0.100 5.892 -14.880 1.00 97.00 182 PRO A C 1
ATOM 1434 O O . PRO A 1 182 ? -1.065 5.525 -14.723 1.00 97.00 182 PRO A O 1
ATOM 1437 N N . TYR A 1 183 ? 1.130 5.311 -14.278 1.00 97.31 183 TYR A N 1
ATOM 1438 C CA . TYR A 1 183 ? 1.011 4.192 -13.359 1.00 97.31 183 TYR A CA 1
ATOM 1439 C C . TYR A 1 183 ? 1.743 4.541 -12.069 1.00 97.31 183 TYR A C 1
ATOM 1441 O O . TYR A 1 183 ? 2.921 4.890 -12.099 1.00 97.31 183 TYR A O 1
ATOM 1449 N N . ALA A 1 184 ? 1.027 4.526 -10.946 1.00 97.19 184 ALA A N 1
ATOM 1450 C CA . ALA A 1 184 ? 1.612 4.878 -9.658 1.00 97.19 184 ALA A CA 1
ATOM 1451 C C . ALA A 1 184 ? 2.600 3.789 -9.215 1.00 97.19 184 ALA A C 1
ATOM 1453 O O . ALA A 1 184 ? 2.434 2.636 -9.603 1.00 97.19 184 ALA A O 1
ATOM 1454 N N . PHE A 1 185 ? 3.607 4.127 -8.421 1.00 96.50 185 PHE A N 1
ATOM 1455 C CA . PHE A 1 185 ? 4.633 3.206 -7.922 1.00 96.50 185 PHE A CA 1
ATOM 1456 C C . PHE A 1 185 ? 5.091 3.617 -6.520 1.00 96.50 185 PHE A C 1
ATOM 1458 O O . PHE A 1 185 ? 4.880 4.763 -6.111 1.00 96.50 185 PHE A O 1
ATOM 1465 N N . HIS A 1 186 ? 5.686 2.678 -5.783 1.00 95.75 186 HIS A N 1
ATOM 1466 C CA . HIS A 1 186 ? 6.222 2.928 -4.445 1.00 95.75 186 HIS A CA 1
ATOM 1467 C C . HIS A 1 186 ? 7.641 3.484 -4.543 1.00 95.75 186 HIS A C 1
ATOM 1469 O O . HIS A 1 186 ? 8.388 3.106 -5.448 1.00 95.75 186 HIS A O 1
ATOM 1475 N N . VAL A 1 187 ? 8.007 4.373 -3.621 1.00 94.81 187 VAL A N 1
ATOM 1476 C CA . VAL A 1 187 ? 9.372 4.890 -3.492 1.00 94.81 187 VAL A CA 1
ATOM 1477 C C . VAL A 1 187 ? 9.842 4.684 -2.064 1.00 94.81 187 VAL A C 1
ATOM 1479 O O . VAL A 1 187 ? 9.231 5.193 -1.126 1.00 94.81 187 VAL A O 1
ATOM 1482 N N . LYS A 1 188 ? 10.969 3.998 -1.905 1.00 91.88 188 LYS A N 1
ATOM 1483 C CA . LYS A 1 188 ? 11.657 3.826 -0.626 1.00 91.88 188 LYS A CA 1
ATOM 1484 C C . LYS A 1 188 ? 12.972 4.586 -0.671 1.00 91.88 188 LYS A C 1
ATOM 1486 O O . LYS A 1 188 ? 13.686 4.531 -1.672 1.00 91.88 188 LYS A O 1
ATOM 1491 N N . GLN A 1 189 ? 13.291 5.308 0.397 1.00 85.00 189 GLN A N 1
ATOM 1492 C CA . GLN A 1 189 ? 14.646 5.824 0.558 1.00 85.00 189 GLN A CA 1
ATOM 1493 C C . GLN A 1 189 ? 15.572 4.662 0.885 1.00 85.00 189 GLN A C 1
ATOM 1495 O O . GLN A 1 189 ? 15.237 3.814 1.712 1.00 85.00 189 GLN A O 1
ATOM 1500 N N . ASP A 1 190 ? 16.723 4.632 0.226 1.00 73.50 190 ASP A N 1
ATOM 1501 C CA . ASP A 1 190 ? 17.802 3.758 0.649 1.00 73.50 190 ASP A CA 1
ATOM 1502 C C . ASP A 1 190 ? 18.496 4.440 1.835 1.00 73.50 190 ASP A C 1
ATOM 1504 O O . ASP A 1 190 ? 19.020 5.544 1.701 1.00 73.50 190 ASP A O 1
ATOM 1508 N N . LEU A 1 191 ? 18.411 3.839 3.024 1.00 57.34 191 LEU A N 1
ATOM 1509 C CA . LEU A 1 191 ? 19.000 4.404 4.243 1.00 57.34 191 LEU A CA 1
ATOM 1510 C C . LEU A 1 191 ? 20.522 4.199 4.299 1.00 57.34 191 LEU A C 1
ATOM 1512 O O . LEU A 1 191 ? 21.196 4.886 5.066 1.00 57.34 191 LEU A O 1
ATOM 1516 N N . GLU A 1 192 ? 21.064 3.279 3.497 1.00 61.84 192 GLU A N 1
ATOM 1517 C CA . GLU A 1 192 ? 22.491 2.950 3.466 1.00 61.84 192 GLU A CA 1
ATOM 1518 C C . GLU A 1 192 ? 23.222 3.637 2.297 1.00 61.84 192 GLU A C 1
ATOM 1520 O O . GLU A 1 192 ? 24.429 3.877 2.383 1.00 61.84 192 GLU A O 1
ATOM 1525 N N . GLN A 1 193 ? 22.509 4.025 1.231 1.00 60.12 193 GLN A N 1
ATOM 1526 C CA . GLN A 1 193 ? 23.071 4.702 0.053 1.00 60.12 193 GLN A CA 1
ATOM 1527 C C . GLN A 1 193 ? 22.494 6.109 -0.173 1.00 60.12 193 GLN A C 1
ATOM 1529 O O . GLN A 1 193 ? 21.379 6.431 0.221 1.00 60.12 193 GLN A O 1
ATOM 1534 N N . ARG A 1 194 ? 23.217 6.972 -0.907 1.00 72.38 194 ARG A N 1
ATOM 1535 C CA . ARG A 1 194 ? 22.627 8.191 -1.502 1.00 72.38 194 ARG A CA 1
ATOM 1536 C C . ARG A 1 194 ? 21.740 7.792 -2.687 1.00 72.38 194 ARG A C 1
ATOM 1538 O O . ARG A 1 194 ? 22.131 7.969 -3.841 1.00 72.38 194 ARG A O 1
ATOM 1545 N N . GLY A 1 195 ? 20.582 7.207 -2.394 1.00 86.12 195 GLY A N 1
ATOM 1546 C CA . GLY A 1 195 ? 19.732 6.595 -3.404 1.00 86.12 195 GLY A CA 1
ATOM 1547 C C . GLY A 1 195 ? 18.273 6.421 -3.001 1.00 86.12 195 GLY A C 1
ATOM 1548 O O . GLY A 1 195 ? 17.836 6.786 -1.909 1.00 86.12 195 GLY A O 1
ATOM 1549 N N . ILE A 1 196 ? 17.507 5.878 -3.940 1.00 92.19 196 ILE A N 1
ATOM 1550 C CA . ILE A 1 196 ? 16.108 5.485 -3.764 1.00 92.19 196 ILE A CA 1
ATOM 1551 C C . ILE A 1 196 ? 15.871 4.137 -4.442 1.00 92.19 196 ILE A C 1
ATOM 1553 O O . ILE A 1 196 ? 16.520 3.819 -5.437 1.00 92.19 196 ILE A O 1
ATOM 1557 N N . SER A 1 197 ? 14.893 3.387 -3.956 1.00 92.88 197 SER A N 1
ATOM 1558 C CA . SER A 1 197 ? 14.360 2.205 -4.625 1.00 92.88 197 SER A CA 1
ATOM 1559 C C . SER A 1 197 ? 12.917 2.453 -5.048 1.00 92.88 197 SER A C 1
ATOM 1561 O O . SER A 1 197 ? 12.143 3.078 -4.320 1.00 92.88 197 SER A O 1
ATOM 1563 N N . LEU A 1 198 ? 12.563 1.989 -6.241 1.00 93.69 198 LEU A N 1
ATOM 1564 C CA . LEU A 1 198 ? 11.208 1.980 -6.766 1.00 93.69 198 LEU A CA 1
ATOM 1565 C C . LEU A 1 198 ? 10.674 0.559 -6.766 1.00 93.69 198 LEU A C 1
ATOM 1567 O O . LEU A 1 198 ? 11.347 -0.332 -7.275 1.00 93.69 198 LEU A O 1
ATOM 1571 N N . GLU A 1 199 ? 9.441 0.373 -6.308 1.00 94.62 199 GLU A N 1
ATOM 1572 C CA . GLU A 1 199 ? 8.728 -0.899 -6.438 1.00 94.62 199 GLU A CA 1
ATOM 1573 C C . GLU A 1 199 ? 7.467 -0.703 -7.279 1.00 94.62 199 GLU A C 1
ATOM 1575 O O . GLU A 1 199 ? 6.617 0.152 -6.999 1.00 94.62 199 GLU A O 1
ATOM 1580 N N . ILE A 1 200 ? 7.355 -1.498 -8.341 1.00 95.00 200 ILE A N 1
ATOM 1581 C CA . ILE A 1 200 ? 6.247 -1.444 -9.286 1.00 95.00 200 ILE A CA 1
ATOM 1582 C C . ILE A 1 200 ? 5.547 -2.800 -9.296 1.00 95.00 200 ILE A C 1
ATOM 1584 O O . ILE A 1 200 ? 5.995 -3.749 -9.934 1.00 95.00 200 ILE A O 1
ATOM 1588 N N . ASP A 1 201 ? 4.432 -2.866 -8.578 1.00 93.81 201 ASP A N 1
ATOM 1589 C CA . ASP A 1 201 ? 3.548 -4.029 -8.556 1.00 93.81 201 ASP A CA 1
ATOM 1590 C C . ASP A 1 201 ? 2.843 -4.227 -9.911 1.00 93.81 201 ASP A C 1
ATOM 1592 O O . ASP A 1 201 ? 2.200 -3.305 -10.433 1.00 93.81 201 ASP A O 1
ATOM 1596 N N . THR A 1 202 ? 2.977 -5.432 -10.467 1.00 93.75 202 THR A N 1
ATOM 1597 C CA . THR A 1 202 ? 2.396 -5.842 -11.750 1.00 93.75 202 THR A CA 1
ATOM 1598 C C . THR A 1 202 ? 1.099 -6.640 -11.619 1.00 93.75 202 THR A C 1
ATOM 1600 O O . THR A 1 202 ? 0.475 -6.898 -12.644 1.00 93.75 202 THR A O 1
ATOM 1603 N N . LEU A 1 203 ? 0.631 -6.980 -10.409 1.00 93.62 203 LEU A N 1
ATOM 1604 C CA . LEU A 1 203 ? -0.624 -7.723 -10.205 1.00 93.62 203 LEU A CA 1
ATOM 1605 C C . LEU A 1 203 ? -1.848 -7.123 -10.914 1.00 93.62 203 LEU A C 1
ATOM 1607 O O . LEU A 1 203 ? -2.641 -7.897 -11.448 1.00 93.62 203 LEU A O 1
ATOM 1611 N N . PRO A 1 204 ? -2.034 -5.787 -10.972 1.00 92.69 204 PRO A N 1
ATOM 1612 C CA . PRO A 1 204 ? -3.168 -5.200 -11.687 1.00 92.69 204 PRO A CA 1
ATOM 1613 C C . PRO A 1 204 ? -3.077 -5.303 -13.217 1.00 92.69 204 PRO A C 1
ATOM 1615 O O . PRO A 1 204 ? -4.015 -4.897 -13.901 1.00 92.69 204 PRO A O 1
ATOM 1618 N N . LEU A 1 205 ? -1.945 -5.748 -13.768 1.00 94.50 205 LEU A N 1
ATOM 1619 C CA . LEU A 1 205 ? -1.665 -5.687 -15.199 1.00 94.50 205 LEU A CA 1
ATOM 1620 C C . LEU A 1 205 ? -2.114 -6.953 -15.926 1.00 94.50 205 LEU A C 1
ATOM 1622 O O . LEU A 1 205 ? -2.183 -8.044 -15.365 1.00 94.50 205 LEU A O 1
ATOM 1626 N N . SER A 1 206 ? -2.415 -6.792 -17.210 1.00 94.25 206 SER A N 1
ATOM 1627 C CA . SER A 1 206 ? -2.845 -7.867 -18.100 1.00 94.25 206 SER A CA 1
ATOM 1628 C C . SER A 1 206 ? -1.723 -8.301 -19.035 1.00 94.25 206 SER A C 1
ATOM 1630 O O . SER A 1 206 ? -0.810 -7.535 -19.337 1.00 94.25 206 SER A O 1
ATOM 1632 N N . ILE A 1 207 ? -1.814 -9.533 -19.539 1.00 94.50 207 ILE A N 1
ATOM 1633 C CA . ILE A 1 207 ? -0.933 -10.017 -20.611 1.00 94.50 207 ILE A CA 1
ATOM 1634 C C . ILE A 1 207 ? -0.956 -9.018 -21.777 1.00 94.50 207 ILE A C 1
ATOM 1636 O O . ILE A 1 207 ? -2.007 -8.478 -22.116 1.00 94.50 207 ILE A O 1
ATOM 1640 N N . ASP A 1 208 ? 0.218 -8.789 -22.367 1.00 95.12 208 ASP A N 1
ATOM 1641 C CA . ASP A 1 208 ? 0.511 -7.801 -23.410 1.00 95.12 208 ASP A CA 1
ATOM 1642 C C . ASP A 1 208 ? 0.557 -6.330 -22.970 1.00 95.12 208 ASP A C 1
ATOM 1644 O O . ASP A 1 208 ? 0.957 -5.486 -23.780 1.00 95.12 208 ASP A O 1
ATOM 1648 N N . ASP A 1 209 ? 0.270 -6.009 -21.703 1.00 96.94 209 ASP A N 1
ATOM 1649 C CA . ASP A 1 209 ? 0.516 -4.664 -21.187 1.00 96.94 209 ASP A CA 1
ATOM 1650 C C . ASP A 1 209 ? 2.000 -4.296 -21.304 1.00 96.94 209 ASP A C 1
ATOM 1652 O O . ASP A 1 209 ? 2.909 -5.090 -21.027 1.00 96.94 209 ASP A O 1
ATOM 1656 N N . LEU A 1 210 ? 2.243 -3.052 -21.720 1.00 96.62 210 LEU A N 1
ATOM 1657 C CA . LEU A 1 210 ? 3.578 -2.490 -21.855 1.00 96.62 210 LEU A CA 1
ATOM 1658 C C . LEU A 1 210 ? 3.831 -1.490 -20.732 1.00 96.62 210 LEU A C 1
ATOM 1660 O O . LEU A 1 210 ? 3.285 -0.383 -20.746 1.00 96.62 210 LEU A O 1
ATOM 1664 N N . LEU A 1 211 ? 4.694 -1.873 -19.796 1.00 96.44 211 LEU A N 1
ATOM 1665 C CA . LEU A 1 211 ? 5.155 -1.036 -18.699 1.00 96.44 211 LEU A CA 1
ATOM 1666 C C . LEU A 1 211 ? 6.465 -0.357 -19.087 1.00 96.44 211 LEU A C 1
ATOM 1668 O O . LEU A 1 211 ? 7.386 -0.980 -19.607 1.00 96.44 211 LEU A O 1
ATOM 1672 N N . MET A 1 212 ? 6.572 0.936 -18.825 1.00 95.56 212 MET A N 1
ATOM 1673 C CA . MET A 1 212 ? 7.742 1.726 -19.171 1.00 95.56 212 MET A CA 1
ATOM 1674 C C . MET A 1 212 ? 8.126 2.620 -18.006 1.00 95.56 212 MET A C 1
ATOM 1676 O O . MET A 1 212 ? 7.374 3.517 -17.625 1.00 95.56 212 MET A O 1
ATOM 1680 N N . VAL A 1 213 ? 9.327 2.396 -17.485 1.00 94.31 213 VAL A N 1
ATOM 1681 C CA . VAL A 1 213 ? 9.963 3.305 -16.539 1.00 94.31 213 VAL A CA 1
ATOM 1682 C C . VAL A 1 213 ? 10.726 4.350 -17.338 1.00 94.31 213 VAL A C 1
ATOM 1684 O O . VAL A 1 213 ? 11.574 4.019 -18.162 1.00 94.31 213 VAL A O 1
ATOM 1687 N N . ARG A 1 214 ? 10.421 5.627 -17.119 1.00 91.50 214 ARG A N 1
ATOM 1688 C CA . ARG A 1 214 ? 11.150 6.738 -17.732 1.00 91.50 214 ARG A CA 1
ATOM 1689 C C . ARG A 1 214 ? 11.890 7.501 -16.662 1.00 91.50 214 ARG A C 1
ATOM 1691 O O . ARG A 1 214 ? 11.271 8.009 -15.731 1.00 91.50 214 ARG A O 1
ATOM 1698 N N . TYR A 1 215 ? 13.196 7.635 -16.852 1.00 90.62 215 TYR A N 1
ATOM 1699 C CA . TYR A 1 215 ? 14.011 8.563 -16.092 1.00 90.62 215 TYR A CA 1
ATOM 1700 C C . TYR A 1 215 ? 14.401 9.744 -16.980 1.00 90.62 215 TYR A C 1
ATOM 1702 O O . TYR A 1 215 ? 15.200 9.605 -17.904 1.00 90.62 215 TYR A O 1
ATOM 1710 N N . ASP A 1 216 ? 13.806 10.904 -16.717 1.00 88.06 216 ASP A N 1
ATOM 1711 C CA . ASP A 1 216 ? 14.147 12.157 -17.383 1.00 88.06 216 ASP A CA 1
ATOM 1712 C C . ASP A 1 216 ? 15.244 12.871 -16.588 1.00 88.06 216 ASP A C 1
ATOM 1714 O O . ASP A 1 216 ? 14.967 13.558 -15.603 1.00 88.06 216 ASP A O 1
ATOM 1718 N N . PHE A 1 217 ? 16.497 12.643 -16.984 1.00 82.50 217 PHE A N 1
ATOM 1719 C CA . PHE A 1 217 ? 17.693 13.177 -16.320 1.00 82.50 217 PHE A CA 1
ATOM 1720 C C . PHE A 1 217 ? 18.522 14.109 -17.221 1.00 82.50 217 PHE A C 1
ATOM 1722 O O . PHE A 1 217 ? 19.359 14.860 -16.718 1.00 82.50 217 PHE A O 1
ATOM 1729 N N . GLY A 1 218 ? 18.296 14.107 -18.541 1.00 76.75 218 GLY A N 1
ATOM 1730 C CA . GLY A 1 218 ? 18.935 15.028 -19.493 1.00 76.75 218 GLY A CA 1
ATOM 1731 C C . GLY A 1 218 ? 20.443 14.835 -19.729 1.00 76.75 218 GLY A C 1
ATOM 1732 O O . GLY A 1 218 ? 21.126 15.803 -20.054 1.00 76.75 218 GLY A O 1
ATOM 1733 N N . GLY A 1 219 ? 20.987 13.629 -19.535 1.00 79.75 219 GLY A N 1
ATOM 1734 C CA . GLY A 1 219 ? 22.391 13.292 -19.827 1.00 79.75 219 GLY A CA 1
ATOM 1735 C C . GLY A 1 219 ? 22.531 12.161 -20.855 1.00 79.75 219 GLY A C 1
ATOM 1736 O O . GLY A 1 219 ? 21.613 11.898 -21.630 1.00 79.75 219 GLY A O 1
ATOM 1737 N N . LYS A 1 220 ? 23.679 11.471 -20.863 1.00 85.81 220 LYS A N 1
ATOM 1738 C CA . LYS A 1 220 ? 23.952 10.346 -21.780 1.00 85.81 220 LYS A CA 1
ATOM 1739 C C . LYS A 1 220 ? 24.125 9.027 -21.029 1.00 85.81 220 LYS A C 1
ATOM 1741 O O . LYS A 1 220 ? 24.607 9.027 -19.901 1.00 85.81 220 LYS A O 1
ATOM 1746 N N . ILE A 1 221 ? 23.768 7.916 -21.669 1.00 86.88 221 ILE A N 1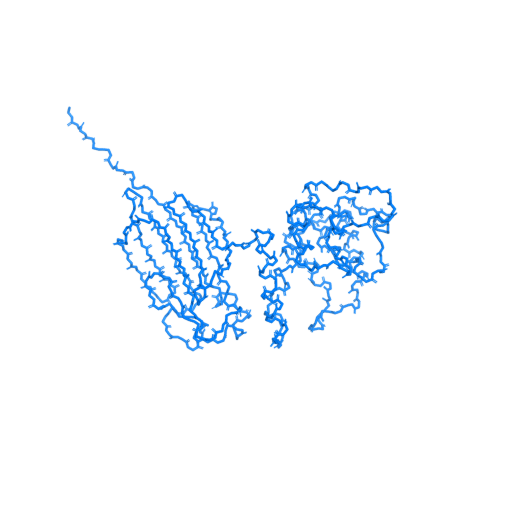
ATOM 1747 C CA . ILE A 1 221 ? 24.138 6.571 -21.204 1.00 86.88 221 ILE A CA 1
ATOM 1748 C C . ILE A 1 221 ? 25.627 6.380 -21.496 1.00 86.88 221 ILE A C 1
ATOM 1750 O O . ILE A 1 221 ? 26.068 6.670 -22.611 1.00 86.88 221 ILE A O 1
ATOM 1754 N N . VAL A 1 222 ? 26.389 5.928 -20.504 1.00 91.44 222 VAL A N 1
ATOM 1755 C CA . VAL A 1 222 ? 27.830 5.662 -20.637 1.00 91.44 222 VAL A CA 1
ATOM 1756 C C . VAL A 1 222 ? 28.180 4.195 -20.475 1.00 91.44 222 VAL A C 1
ATOM 1758 O O . VAL A 1 222 ? 29.184 3.774 -21.037 1.00 91.44 222 VAL A O 1
ATOM 1761 N N . ASP A 1 223 ? 27.344 3.429 -19.775 1.00 89.81 223 ASP A N 1
ATOM 1762 C CA . ASP A 1 223 ? 27.557 2.001 -19.586 1.00 89.81 223 ASP A CA 1
ATOM 1763 C C . ASP A 1 223 ? 26.235 1.243 -19.413 1.00 89.81 223 ASP A C 1
ATOM 1765 O O . ASP A 1 223 ? 25.212 1.822 -19.024 1.00 89.81 223 ASP A O 1
ATOM 1769 N N . TYR A 1 224 ? 26.266 -0.046 -19.743 1.00 89.00 224 TYR A N 1
ATOM 1770 C CA . TYR A 1 224 ? 25.151 -0.970 -19.606 1.00 89.00 224 TYR A CA 1
ATOM 1771 C C . TYR A 1 224 ? 25.658 -2.392 -19.376 1.00 89.00 224 TYR A C 1
ATOM 1773 O O . TYR A 1 224 ? 26.330 -2.966 -20.234 1.00 89.00 224 TYR A O 1
ATOM 1781 N N . GLU A 1 225 ? 25.221 -2.988 -18.273 1.00 87.88 225 GLU A N 1
ATOM 1782 C CA . GLU A 1 225 ? 25.522 -4.366 -17.907 1.00 87.88 225 GLU A CA 1
ATOM 1783 C C . GLU A 1 225 ? 24.222 -5.124 -17.626 1.00 87.88 225 GLU A C 1
ATOM 1785 O O . GLU A 1 225 ? 23.266 -4.585 -17.067 1.00 87.88 225 GLU A O 1
ATOM 1790 N N . SER A 1 226 ? 24.162 -6.394 -18.020 1.00 85.94 226 SER A N 1
ATOM 1791 C CA . SER A 1 226 ? 23.014 -7.256 -17.743 1.00 85.94 226 SER A CA 1
ATOM 1792 C C . SER A 1 226 ? 23.472 -8.684 -17.500 1.00 85.94 226 SER A C 1
ATOM 1794 O O . SER A 1 226 ? 24.330 -9.209 -18.209 1.00 85.94 226 SER A O 1
ATOM 1796 N N . ASN A 1 227 ? 22.867 -9.306 -16.495 1.00 84.25 227 ASN A N 1
ATOM 1797 C CA . ASN A 1 227 ? 22.941 -10.736 -16.239 1.00 84.25 227 ASN A CA 1
ATOM 1798 C C . ASN A 1 227 ? 21.516 -11.320 -16.181 1.00 84.25 227 ASN A C 1
ATOM 1800 O O . ASN A 1 227 ? 20.559 -10.684 -16.628 1.00 84.25 227 ASN A O 1
ATOM 1804 N N . GLU A 1 228 ? 21.367 -12.543 -15.669 1.00 79.56 228 GLU A N 1
ATOM 1805 C CA . GLU A 1 228 ? 20.066 -13.211 -15.633 1.00 79.56 228 GLU A CA 1
ATOM 1806 C C . GLU A 1 228 ? 19.021 -12.477 -14.779 1.00 79.56 228 GLU A C 1
ATOM 1808 O O . GLU A 1 228 ? 17.857 -12.493 -15.156 1.00 79.56 228 GLU A O 1
ATOM 1813 N N . THR A 1 229 ? 19.400 -11.818 -13.683 1.00 80.06 229 THR A N 1
ATOM 1814 C CA . THR A 1 229 ? 18.470 -11.276 -12.666 1.00 80.06 229 THR A CA 1
ATOM 1815 C C . THR A 1 229 ? 18.671 -9.790 -12.372 1.00 80.06 229 THR A C 1
ATOM 1817 O O . THR A 1 229 ? 17.898 -9.192 -11.622 1.00 80.06 229 THR A O 1
ATOM 1820 N N . THR A 1 230 ? 19.705 -9.175 -12.948 1.00 85.75 230 THR A N 1
ATOM 1821 C CA . THR A 1 230 ? 20.066 -7.769 -12.735 1.00 85.75 230 THR A CA 1
ATOM 1822 C C . THR A 1 230 ? 20.398 -7.085 -14.056 1.00 85.75 230 THR A C 1
ATOM 1824 O O . THR A 1 230 ? 21.098 -7.640 -14.908 1.00 85.75 230 THR A O 1
ATOM 1827 N N . VAL A 1 231 ? 19.919 -5.852 -14.209 1.00 87.81 231 VAL A N 1
ATOM 1828 C CA . VAL A 1 231 ? 20.310 -4.944 -15.290 1.00 87.81 231 VAL A CA 1
ATOM 1829 C C . VAL A 1 231 ? 20.754 -3.622 -14.691 1.00 87.81 231 VAL A C 1
ATOM 1831 O O . VAL A 1 231 ? 19.981 -2.997 -13.978 1.00 87.81 231 VAL A O 1
ATOM 1834 N N . SER A 1 232 ? 21.966 -3.181 -15.015 1.00 90.06 232 SER A N 1
ATOM 1835 C CA . SER A 1 232 ? 22.569 -1.939 -14.533 1.00 90.06 232 SER A CA 1
ATOM 1836 C C . SER A 1 232 ? 22.785 -0.996 -15.716 1.00 90.06 232 SER A C 1
ATOM 1838 O O . SER A 1 232 ? 23.388 -1.366 -16.722 1.00 90.06 232 SER A O 1
ATOM 1840 N N . THR A 1 233 ? 22.264 0.226 -15.632 1.00 90.12 233 THR A N 1
ATOM 1841 C CA . THR A 1 233 ? 22.506 1.291 -16.616 1.00 90.12 233 THR A CA 1
ATOM 1842 C C . THR A 1 233 ? 23.163 2.468 -15.920 1.00 90.12 233 THR A C 1
ATOM 1844 O O . THR A 1 233 ? 22.617 2.994 -14.949 1.00 90.12 233 THR A O 1
ATOM 1847 N N . ILE A 1 234 ? 24.314 2.909 -16.430 1.00 90.38 234 ILE A N 1
ATOM 1848 C CA . ILE A 1 234 ? 25.016 4.080 -15.902 1.00 90.38 234 ILE A CA 1
ATOM 1849 C C . ILE A 1 234 ? 24.793 5.260 -16.836 1.00 90.38 234 ILE A C 1
ATOM 1851 O O . ILE A 1 234 ? 25.088 5.228 -18.036 1.00 90.38 234 ILE A O 1
ATOM 1855 N N . TYR A 1 235 ? 24.299 6.336 -16.249 1.00 88.75 235 TYR A N 1
ATOM 1856 C CA . TYR A 1 235 ? 24.092 7.618 -16.886 1.00 88.75 235 TYR A CA 1
ATOM 1857 C C . TYR A 1 235 ? 25.132 8.621 -16.393 1.00 88.75 235 TYR A C 1
ATOM 1859 O O . TYR A 1 235 ? 25.471 8.643 -15.215 1.00 88.75 235 TYR A O 1
ATOM 1867 N N . GLN A 1 236 ? 25.597 9.503 -17.275 1.00 89.81 236 GLN A N 1
ATOM 1868 C CA . GLN A 1 236 ? 26.493 10.601 -16.916 1.00 89.81 236 GLN A CA 1
ATOM 1869 C C . GLN A 1 236 ? 25.830 11.954 -17.185 1.00 89.81 236 GLN A C 1
ATOM 1871 O O . GLN A 1 236 ? 25.344 12.218 -18.293 1.00 89.81 236 GLN A O 1
ATOM 1876 N N . LYS A 1 237 ? 25.885 12.839 -16.184 1.00 88.06 237 LYS A N 1
ATOM 1877 C CA . LYS A 1 237 ? 25.507 14.254 -16.284 1.00 88.06 237 LYS A CA 1
ATOM 1878 C C . LYS A 1 237 ? 26.572 15.119 -15.608 1.00 88.06 237 LYS A C 1
ATOM 1880 O O . LYS A 1 237 ? 26.677 15.156 -14.387 1.00 88.06 237 LYS A O 1
ATOM 1885 N N . GLY A 1 238 ? 27.379 15.816 -16.408 1.00 87.25 238 GLY A N 1
ATOM 1886 C CA . GLY A 1 238 ? 28.544 16.542 -15.895 1.00 87.25 238 GLY A CA 1
ATOM 1887 C C . GLY A 1 238 ? 29.538 15.589 -15.217 1.00 87.25 238 GLY A C 1
ATOM 1888 O O . GLY A 1 238 ? 29.989 14.627 -15.842 1.00 87.25 238 GLY A O 1
ATOM 1889 N N . GLN A 1 239 ? 29.854 15.854 -13.946 1.00 87.56 239 GLN A N 1
ATOM 1890 C CA . GLN A 1 239 ? 30.719 15.017 -13.098 1.00 87.56 239 GLN A CA 1
ATOM 1891 C C . GLN A 1 239 ? 29.954 13.954 -12.296 1.00 87.56 239 GLN A C 1
ATOM 1893 O O . GLN A 1 239 ? 30.565 13.180 -11.567 1.00 87.56 239 GLN A O 1
ATOM 1898 N N . THR A 1 240 ? 28.627 13.906 -12.410 1.00 87.88 240 THR A N 1
ATOM 1899 C CA . THR A 1 240 ? 27.809 12.936 -11.686 1.00 87.88 240 THR A CA 1
ATOM 1900 C C . THR A 1 240 ? 27.556 11.707 -12.547 1.00 87.88 240 THR A C 1
ATOM 1902 O O . THR A 1 240 ? 27.118 11.823 -13.699 1.00 87.88 240 THR A O 1
ATOM 1905 N N . LEU A 1 241 ? 27.795 10.537 -11.962 1.00 90.75 241 LEU A N 1
ATOM 1906 C CA . LEU A 1 241 ? 27.332 9.250 -12.457 1.00 90.75 241 LEU A CA 1
ATOM 1907 C C . LEU A 1 241 ? 26.061 8.868 -11.706 1.00 90.75 241 LEU A C 1
ATOM 1909 O O . LEU A 1 241 ? 25.980 9.015 -10.491 1.00 90.75 241 LEU A O 1
ATOM 1913 N N . ILE A 1 242 ? 25.056 8.411 -12.441 1.00 89.81 242 ILE A N 1
ATOM 1914 C CA . ILE A 1 242 ? 23.796 7.923 -11.890 1.00 89.81 242 ILE A CA 1
ATOM 1915 C C . ILE A 1 242 ? 23.663 6.478 -12.334 1.00 89.81 242 ILE A C 1
ATOM 1917 O O . ILE A 1 242 ? 23.639 6.205 -13.534 1.00 89.81 242 ILE A O 1
ATOM 1921 N N . ARG A 1 243 ? 23.576 5.565 -11.378 1.00 90.62 243 ARG A N 1
ATOM 1922 C CA . ARG A 1 243 ? 23.378 4.145 -11.628 1.00 90.62 243 ARG A CA 1
ATOM 1923 C C . ARG A 1 243 ? 21.909 3.813 -11.410 1.00 90.62 243 ARG A C 1
ATOM 1925 O O . ARG A 1 243 ? 21.320 4.212 -10.408 1.00 90.62 243 ARG A O 1
ATOM 1932 N N . VAL A 1 244 ? 21.319 3.122 -12.378 1.00 90.00 244 VAL A N 1
ATOM 1933 C CA . VAL A 1 244 ? 19.956 2.596 -12.293 1.00 90.00 244 VAL A CA 1
ATOM 1934 C C . VAL A 1 244 ? 20.015 1.094 -12.457 1.00 90.00 244 VAL A C 1
ATOM 1936 O O . VAL A 1 244 ? 20.464 0.606 -13.494 1.00 90.00 244 VAL A O 1
ATOM 1939 N N . GLU A 1 245 ? 19.559 0.375 -11.442 1.00 90.38 245 GLU A N 1
ATOM 1940 C CA . GLU A 1 245 ? 19.646 -1.078 -11.373 1.00 90.38 245 GLU A CA 1
ATOM 1941 C C . GLU A 1 245 ? 18.257 -1.669 -11.248 1.00 90.38 245 GLU A C 1
ATOM 1943 O O . GLU A 1 245 ? 17.561 -1.408 -10.277 1.00 90.38 245 GLU A O 1
ATOM 1948 N N . ALA A 1 246 ? 17.843 -2.454 -12.233 1.00 87.88 246 ALA A N 1
ATOM 1949 C CA . ALA A 1 246 ? 16.631 -3.247 -12.148 1.00 87.88 246 ALA A CA 1
ATOM 1950 C C . ALA A 1 246 ? 16.958 -4.647 -11.625 1.00 87.88 246 ALA A C 1
ATOM 1952 O O . ALA A 1 246 ? 17.892 -5.289 -12.115 1.00 87.88 246 ALA A O 1
ATOM 1953 N N . PHE A 1 247 ? 16.144 -5.135 -10.693 1.00 84.31 247 PHE A N 1
ATOM 1954 C CA . PHE A 1 247 ? 16.237 -6.473 -10.113 1.00 84.31 247 PHE A CA 1
ATOM 1955 C C . PHE A 1 247 ? 14.957 -7.265 -10.404 1.00 84.31 247 PHE A C 1
ATOM 1957 O O . PHE A 1 247 ? 13.854 -6.714 -10.384 1.00 84.31 247 PHE A O 1
ATOM 1964 N N . SER A 1 248 ? 15.095 -8.566 -10.653 1.00 75.38 248 SER A N 1
ATOM 1965 C CA . SER A 1 248 ? 13.976 -9.514 -10.669 1.00 75.38 248 SER A CA 1
ATOM 1966 C C . SER A 1 248 ? 14.365 -10.779 -9.908 1.00 75.38 248 SER A C 1
ATOM 1968 O O . SER A 1 248 ? 15.499 -11.242 -10.022 1.00 75.38 248 SER A O 1
ATOM 1970 N N . GLY A 1 249 ? 13.418 -11.357 -9.157 1.00 69.00 249 GLY A N 1
ATOM 1971 C CA . GLY A 1 249 ? 13.581 -12.690 -8.561 1.00 69.00 249 GLY A CA 1
ATOM 1972 C C . GLY A 1 249 ? 13.663 -13.814 -9.602 1.00 69.00 249 GLY A C 1
ATOM 1973 O O . GLY A 1 249 ? 14.050 -14.937 -9.284 1.00 69.00 249 GLY A O 1
ATOM 1974 N N . SER A 1 250 ? 13.347 -13.502 -10.860 1.00 68.06 250 SER A N 1
ATOM 1975 C CA . SER A 1 250 ? 13.322 -14.427 -11.988 1.00 68.06 250 SER A CA 1
ATOM 1976 C C . SER A 1 250 ? 14.270 -13.976 -13.106 1.00 68.06 250 SER A C 1
ATOM 1978 O O . SER A 1 250 ? 14.816 -12.871 -13.080 1.00 68.06 250 SER A O 1
ATOM 1980 N N . LYS A 1 251 ? 14.483 -14.835 -14.112 1.00 68.44 251 LYS A N 1
ATOM 1981 C CA . LYS A 1 251 ? 15.319 -14.476 -15.264 1.00 68.44 251 LYS A CA 1
ATOM 1982 C C . LYS A 1 251 ? 14.654 -13.367 -16.092 1.00 68.44 251 LYS A C 1
ATOM 1984 O O . LYS A 1 251 ? 13.512 -13.522 -16.509 1.00 68.44 251 LYS A O 1
ATOM 1989 N N . PHE A 1 252 ? 15.389 -12.300 -16.421 1.00 66.81 252 PHE A N 1
ATOM 1990 C CA . PHE A 1 252 ? 14.932 -11.232 -17.325 1.00 66.81 252 PHE A CA 1
ATOM 1991 C C . PHE A 1 252 ? 14.690 -11.717 -18.762 1.00 66.81 252 PHE A C 1
ATOM 1993 O O . PHE A 1 252 ? 13.895 -11.121 -19.492 1.00 66.81 252 PHE A O 1
ATOM 2000 N N . ASN A 1 253 ? 15.375 -12.789 -19.171 1.00 58.53 253 ASN A N 1
ATOM 2001 C CA . ASN A 1 253 ? 15.146 -13.471 -20.442 1.00 58.53 253 ASN A CA 1
ATOM 2002 C C . ASN A 1 253 ? 13.933 -14.402 -20.330 1.00 58.53 253 ASN A C 1
ATOM 2004 O O . ASN A 1 253 ? 13.750 -15.026 -19.288 1.00 58.53 253 ASN A O 1
ATOM 2008 N N . TYR A 1 254 ? 13.143 -14.493 -21.412 1.00 52.56 254 TYR A N 1
ATOM 2009 C CA . TYR A 1 254 ? 11.896 -15.267 -21.503 1.00 52.56 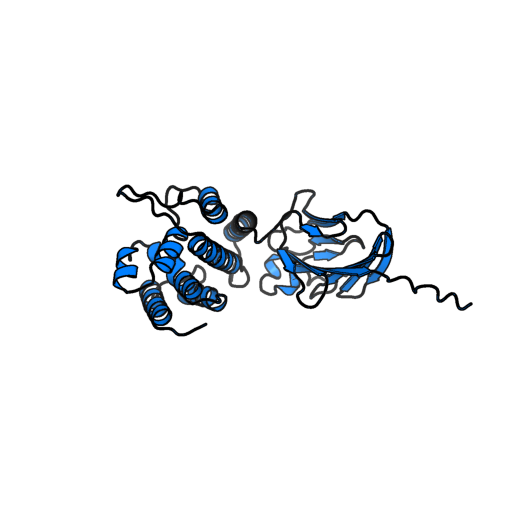254 TYR A CA 1
ATOM 2010 C C . TYR A 1 254 ? 11.909 -16.536 -20.641 1.00 52.56 254 TYR A C 1
ATOM 2012 O O . TYR A 1 254 ? 12.754 -17.418 -20.806 1.00 52.56 254 TYR A O 1
ATOM 2020 N N . SER A 1 255 ? 10.932 -16.608 -19.745 1.00 59.22 255 SER A N 1
ATOM 2021 C CA . SER A 1 255 ? 10.695 -17.711 -18.831 1.00 59.22 255 SER A CA 1
ATOM 2022 C C . SER A 1 255 ? 9.185 -17.930 -18.766 1.00 59.22 255 SER A C 1
ATOM 2024 O O . SER A 1 255 ? 8.433 -16.981 -18.545 1.00 59.22 255 SER A O 1
ATOM 2026 N N . GLU A 1 256 ? 8.721 -19.175 -18.912 1.00 61.78 256 GLU A N 1
ATOM 2027 C CA . GLU A 1 256 ? 7.321 -19.546 -18.624 1.00 61.78 256 GLU A CA 1
ATOM 2028 C C . GLU A 1 256 ? 6.935 -19.274 -17.154 1.00 61.78 256 GLU A C 1
ATOM 2030 O O . GLU A 1 256 ? 5.767 -19.360 -16.776 1.00 61.78 256 GLU A O 1
ATOM 2035 N N . HIS A 1 257 ? 7.917 -18.931 -16.319 1.00 72.12 257 HIS A N 1
ATOM 2036 C CA . HIS A 1 257 ? 7.802 -18.773 -14.877 1.00 72.12 257 HIS A CA 1
ATOM 2037 C C . HIS A 1 257 ? 7.979 -17.322 -14.408 1.00 72.12 257 HIS A C 1
ATOM 2039 O O . HIS A 1 257 ? 8.284 -17.115 -13.241 1.00 72.12 257 HIS A O 1
ATOM 2045 N N . ALA A 1 258 ? 7.824 -16.322 -15.284 1.00 81.88 258 ALA A N 1
ATOM 2046 C CA . ALA A 1 258 ? 7.864 -14.911 -14.889 1.00 81.88 258 ALA A CA 1
ATOM 2047 C C . ALA A 1 258 ? 6.698 -14.118 -15.505 1.00 81.88 258 ALA A C 1
ATOM 2049 O O . ALA A 1 258 ? 6.375 -14.333 -16.679 1.00 81.88 258 ALA A O 1
ATOM 2050 N N . PRO A 1 259 ? 6.061 -13.190 -14.769 1.00 88.56 259 PRO A N 1
ATOM 2051 C CA . PRO A 1 259 ? 4.938 -12.412 -15.290 1.00 88.56 259 PRO A CA 1
ATOM 2052 C C . PRO A 1 259 ? 5.347 -11.348 -16.311 1.00 88.56 259 PRO A C 1
ATOM 2054 O O . PRO A 1 259 ? 4.550 -10.999 -17.182 1.00 88.56 259 PRO A O 1
ATOM 2057 N N . TYR A 1 260 ? 6.588 -10.864 -16.270 1.00 90.25 260 TYR A N 1
ATOM 2058 C CA . TYR A 1 260 ? 7.074 -9.808 -17.153 1.00 90.25 260 TYR A CA 1
ATOM 2059 C C . TYR A 1 260 ? 8.459 -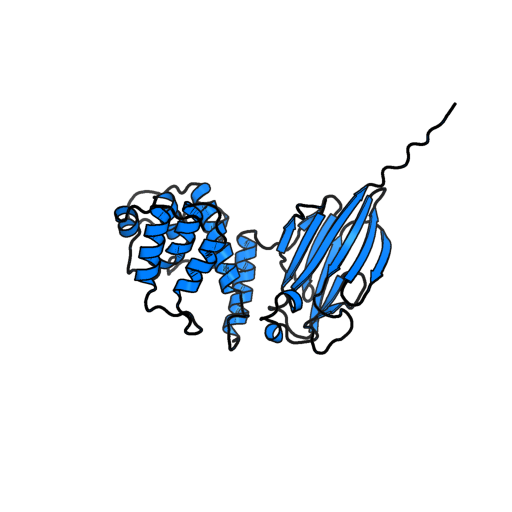10.107 -17.731 1.00 90.25 260 TYR A C 1
ATOM 2061 O O . TYR A 1 260 ? 9.249 -10.858 -17.169 1.00 90.25 260 TYR A O 1
ATOM 2069 N N . GLN A 1 261 ? 8.760 -9.472 -18.861 1.00 88.31 261 GLN A N 1
ATOM 2070 C CA . GLN A 1 261 ? 10.041 -9.560 -19.554 1.00 88.31 261 GLN A CA 1
ATOM 2071 C C . GLN A 1 261 ? 10.590 -8.157 -19.815 1.00 88.31 261 GLN A C 1
ATOM 2073 O O . GLN A 1 261 ? 9.872 -7.309 -20.347 1.00 88.31 261 GLN A O 1
ATOM 2078 N N . LEU A 1 262 ? 11.869 -7.917 -19.508 1.00 88.31 262 LEU A N 1
ATOM 2079 C CA . LEU A 1 262 ? 12.557 -6.690 -19.916 1.00 88.31 262 LEU A CA 1
ATOM 2080 C C . LEU A 1 262 ? 12.829 -6.739 -21.428 1.00 88.31 262 LEU A C 1
ATOM 2082 O O . LEU A 1 262 ? 13.506 -7.644 -21.911 1.00 88.31 262 LEU A O 1
ATOM 2086 N N . ILE A 1 263 ? 12.321 -5.762 -22.182 1.00 87.44 263 ILE A N 1
ATOM 2087 C CA . ILE A 1 263 ? 12.444 -5.745 -23.650 1.00 87.44 263 ILE A CA 1
ATOM 2088 C C . ILE A 1 263 ? 13.525 -4.790 -24.167 1.00 87.44 263 ILE A C 1
ATOM 2090 O O . ILE A 1 263 ? 13.922 -4.886 -25.327 1.00 87.44 263 ILE A O 1
ATOM 2094 N N . ASN A 1 264 ? 14.001 -3.846 -23.348 1.00 83.06 264 ASN A N 1
ATOM 2095 C CA . ASN A 1 264 ? 15.102 -2.961 -23.724 1.00 83.06 264 ASN A CA 1
ATOM 2096 C C . ASN A 1 264 ? 15.879 -2.427 -22.512 1.00 83.06 264 ASN A C 1
ATOM 2098 O O . ASN A 1 264 ? 15.397 -2.413 -21.383 1.00 83.06 264 ASN A O 1
ATOM 2102 N N . ARG A 1 265 ? 17.071 -1.888 -22.788 1.00 75.50 265 ARG A N 1
ATOM 2103 C CA . ARG A 1 265 ? 17.972 -1.273 -21.798 1.00 75.50 265 ARG A CA 1
ATOM 2104 C C . ARG A 1 265 ? 17.459 0.011 -21.131 1.00 75.50 265 ARG A C 1
ATOM 2106 O O . ARG A 1 265 ? 18.152 0.571 -20.299 1.00 75.50 265 ARG A O 1
ATOM 2113 N N . THR A 1 266 ? 16.289 0.519 -21.516 1.00 72.19 266 THR A N 1
ATOM 2114 C CA . THR A 1 266 ? 15.711 1.755 -20.957 1.00 72.19 266 THR A CA 1
ATOM 2115 C C . THR A 1 266 ? 14.604 1.488 -19.937 1.00 72.19 266 THR A C 1
ATOM 2117 O O . THR A 1 266 ? 13.875 2.408 -19.595 1.00 72.19 266 THR A O 1
ATOM 2120 N N . GLY A 1 267 ? 14.453 0.246 -19.460 1.00 84.50 267 GLY A N 1
ATOM 2121 C CA . GLY A 1 267 ? 13.460 -0.093 -18.435 1.00 84.50 267 GLY A CA 1
ATOM 2122 C C . GLY A 1 267 ? 12.042 -0.252 -18.985 1.00 84.50 267 GLY A C 1
ATOM 2123 O O . GLY A 1 267 ? 11.072 0.116 -18.324 1.00 84.50 267 GLY A O 1
ATOM 2124 N N . THR A 1 268 ? 11.906 -0.757 -20.217 1.00 91.31 268 THR A N 1
ATOM 2125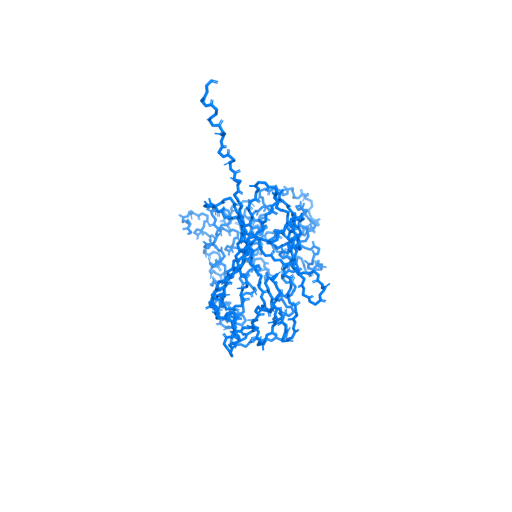 C CA . THR A 1 268 ? 10.601 -1.173 -20.751 1.00 91.31 268 THR A CA 1
ATOM 2126 C C . THR A 1 268 ? 10.390 -2.663 -20.527 1.00 91.31 268 THR A C 1
ATOM 2128 O O . THR A 1 268 ? 11.256 -3.467 -20.871 1.00 91.31 268 THR A O 1
ATOM 2131 N N . TYR A 1 269 ? 9.218 -3.018 -20.013 1.00 92.75 269 TYR A N 1
ATOM 2132 C CA . TYR A 1 269 ? 8.808 -4.370 -19.672 1.00 92.75 269 TYR A CA 1
ATOM 2133 C C . TYR A 1 269 ? 7.509 -4.724 -20.391 1.00 92.75 269 TYR A C 1
ATOM 2135 O O . TYR A 1 269 ? 6.601 -3.898 -20.488 1.00 92.75 269 TYR A O 1
ATOM 2143 N N . LYS A 1 270 ? 7.408 -5.958 -20.877 1.00 93.56 270 LYS A N 1
ATOM 2144 C CA . LYS A 1 270 ? 6.171 -6.521 -21.421 1.00 93.56 270 LYS A CA 1
ATOM 2145 C C . LYS A 1 270 ? 5.619 -7.552 -20.444 1.00 93.56 270 LYS A C 1
ATOM 2147 O O . LYS A 1 270 ? 6.379 -8.415 -20.011 1.00 93.56 270 LYS A O 1
ATOM 2152 N N . ILE A 1 271 ? 4.326 -7.498 -20.134 1.00 94.00 271 ILE A N 1
ATOM 2153 C CA . ILE A 1 271 ? 3.658 -8.571 -19.389 1.00 94.00 271 ILE A CA 1
ATOM 2154 C C . ILE A 1 271 ? 3.456 -9.759 -20.333 1.00 94.00 271 ILE A C 1
ATOM 2156 O O . ILE A 1 271 ? 2.797 -9.643 -21.367 1.00 94.00 271 ILE A O 1
ATOM 2160 N N . VAL A 1 272 ? 4.077 -10.889 -20.004 1.00 92.38 272 VAL A N 1
ATOM 2161 C CA . VAL A 1 272 ? 4.134 -12.091 -20.856 1.00 92.38 272 VAL A CA 1
ATOM 2162 C C . VAL A 1 272 ? 3.352 -13.265 -20.274 1.00 92.38 272 VAL A C 1
ATOM 2164 O O . VAL A 1 272 ? 2.931 -14.136 -21.029 1.00 92.38 272 VAL A O 1
ATOM 2167 N N . ASN A 1 273 ? 3.105 -13.264 -18.962 1.00 91.44 273 ASN A N 1
ATOM 2168 C CA . ASN A 1 273 ? 2.251 -14.226 -18.273 1.00 91.44 273 ASN A CA 1
ATOM 2169 C C . ASN A 1 273 ? 1.320 -13.492 -17.306 1.00 91.44 273 ASN A C 1
ATOM 2171 O O . ASN A 1 273 ? 1.616 -12.380 -16.886 1.00 91.44 273 ASN A O 1
ATOM 2175 N N . ASP A 1 274 ? 0.209 -14.133 -16.945 1.00 92.12 274 ASP A N 1
ATOM 2176 C CA . ASP A 1 274 ? -0.751 -13.601 -15.973 1.00 92.12 274 ASP A CA 1
ATOM 2177 C C . ASP A 1 274 ? -0.081 -13.370 -14.598 1.00 92.12 274 ASP A C 1
ATOM 2179 O O . ASP A 1 274 ? 0.269 -14.358 -13.935 1.00 92.12 274 ASP A O 1
ATOM 2183 N N . PRO A 1 275 ? 0.081 -12.107 -14.145 1.00 92.25 275 PRO A N 1
ATOM 2184 C CA . PRO A 1 275 ? 0.708 -11.782 -12.863 1.00 92.25 275 PRO A CA 1
ATOM 2185 C C . PRO A 1 275 ? 0.019 -12.422 -11.658 1.00 92.25 275 PRO A C 1
ATOM 2187 O O . PRO A 1 275 ? 0.677 -12.782 -10.683 1.00 92.25 275 PRO A O 1
ATOM 2190 N N . ILE A 1 276 ? -1.291 -12.665 -11.740 1.00 92.88 276 ILE A N 1
ATOM 2191 C CA . ILE A 1 276 ? -2.081 -13.252 -10.652 1.00 92.88 276 ILE A CA 1
ATOM 2192 C C . ILE A 1 276 ? -1.651 -14.691 -10.335 1.00 92.88 276 ILE A C 1
ATOM 2194 O O . ILE A 1 276 ? -1.827 -15.161 -9.204 1.00 92.88 276 ILE A O 1
ATOM 2198 N N . LYS A 1 277 ? -1.024 -15.398 -11.284 1.00 90.94 277 LYS A N 1
ATOM 2199 C CA . LYS A 1 277 ? -0.426 -16.720 -11.029 1.00 90.94 277 LYS A CA 1
ATOM 2200 C C . LYS A 1 277 ? 0.743 -16.658 -10.043 1.00 90.94 277 LYS A C 1
ATOM 2202 O O . LYS A 1 277 ? 0.981 -17.637 -9.345 1.00 90.94 277 LYS A O 1
ATOM 2207 N N . PHE A 1 278 ? 1.413 -15.512 -9.951 1.00 89.69 278 PHE A N 1
ATOM 2208 C CA . PHE A 1 278 ? 2.597 -15.277 -9.121 1.00 89.69 278 PHE A CA 1
ATOM 2209 C C . PHE A 1 278 ? 2.285 -14.485 -7.845 1.00 89.69 278 PHE A C 1
ATOM 2211 O O . PHE A 1 278 ? 3.192 -14.112 -7.107 1.00 89.69 278 PHE A O 1
ATOM 2218 N N . ARG A 1 279 ? 1.002 -14.239 -7.551 1.00 91.62 279 ARG A N 1
ATOM 2219 C CA . ARG A 1 279 ? 0.546 -13.427 -6.409 1.00 91.62 279 ARG A CA 1
ATOM 2220 C C . ARG A 1 279 ? 1.074 -13.868 -5.044 1.00 91.62 279 ARG A C 1
ATOM 2222 O O . ARG A 1 279 ? 1.223 -13.038 -4.166 1.00 91.62 279 ARG A O 1
ATOM 2229 N N . SER A 1 280 ? 1.367 -15.153 -4.864 1.00 89.50 280 SER A N 1
ATOM 2230 C CA . SER A 1 280 ? 1.912 -15.683 -3.607 1.00 89.50 280 SER A CA 1
ATOM 2231 C C . SER A 1 280 ? 3.418 -15.434 -3.444 1.00 89.50 280 SER A C 1
ATOM 2233 O O . SER A 1 280 ? 3.972 -15.754 -2.396 1.00 89.50 280 SER A O 1
ATOM 2235 N N . TYR A 1 281 ? 4.079 -14.878 -4.464 1.00 87.88 281 TYR A N 1
ATOM 2236 C CA . TYR A 1 281 ? 5.521 -14.647 -4.515 1.00 87.88 281 TYR A CA 1
ATOM 2237 C C . TYR A 1 281 ? 5.803 -13.182 -4.900 1.00 87.88 281 TYR A C 1
ATOM 2239 O O . TYR A 1 281 ? 5.971 -12.877 -6.081 1.00 87.88 281 TYR A O 1
ATOM 2247 N N . PRO A 1 282 ? 5.854 -12.250 -3.926 1.00 84.06 282 PRO A N 1
ATOM 2248 C CA . PRO A 1 282 ? 6.089 -10.818 -4.163 1.00 84.06 282 PRO A CA 1
ATOM 2249 C C . PRO A 1 282 ? 7.271 -10.505 -5.085 1.00 84.06 282 PRO A C 1
ATOM 2251 O O . PRO A 1 282 ? 7.164 -9.670 -5.980 1.00 84.06 282 PRO A O 1
ATOM 2254 N N . HIS A 1 283 ? 8.380 -11.229 -4.932 1.00 83.62 283 HIS A N 1
ATOM 2255 C CA . HIS A 1 283 ? 9.592 -11.039 -5.737 1.00 83.62 283 HIS A CA 1
ATOM 2256 C C . HIS A 1 283 ? 9.430 -11.362 -7.231 1.00 83.62 283 HIS A C 1
ATOM 2258 O O . HIS A 1 283 ? 10.262 -10.933 -8.033 1.00 83.62 283 HIS A O 1
ATOM 2264 N N . ASP A 1 284 ? 8.382 -12.098 -7.606 1.00 86.62 284 ASP A N 1
ATOM 2265 C CA . ASP A 1 284 ? 8.135 -12.489 -8.993 1.00 86.62 284 ASP A CA 1
ATOM 2266 C C . ASP A 1 284 ? 7.264 -11.469 -9.727 1.00 86.62 284 ASP A C 1
ATOM 2268 O O . ASP A 1 284 ? 7.390 -11.324 -10.939 1.00 86.62 284 ASP A O 1
ATOM 2272 N N . HIS A 1 285 ? 6.389 -10.749 -9.018 1.00 89.12 285 HIS A N 1
ATOM 2273 C CA . HIS A 1 285 ? 5.437 -9.805 -9.616 1.00 89.12 285 HIS A CA 1
ATOM 2274 C C . HIS A 1 285 ? 5.715 -8.332 -9.282 1.00 89.12 285 HIS A C 1
ATOM 2276 O O . HIS A 1 285 ? 4.989 -7.455 -9.759 1.00 89.12 285 HIS A O 1
ATOM 2282 N N . ILE A 1 286 ? 6.766 -8.036 -8.517 1.00 91.75 286 ILE A N 1
ATOM 2283 C CA . ILE A 1 286 ? 7.230 -6.674 -8.243 1.00 91.75 286 ILE A CA 1
ATOM 2284 C C . ILE A 1 286 ? 8.508 -6.404 -9.035 1.00 91.75 286 ILE A C 1
ATOM 2286 O O . ILE A 1 286 ? 9.523 -7.076 -8.859 1.00 91.75 286 ILE A O 1
ATOM 2290 N N . ILE A 1 287 ? 8.477 -5.368 -9.873 1.00 91.69 287 ILE A N 1
ATOM 2291 C CA . ILE A 1 287 ? 9.683 -4.840 -10.511 1.00 91.69 287 ILE A CA 1
ATOM 2292 C C . ILE A 1 287 ? 10.340 -3.861 -9.540 1.00 91.69 287 ILE A C 1
ATOM 2294 O O . ILE A 1 287 ? 9.741 -2.832 -9.213 1.00 91.69 287 ILE A O 1
ATOM 2298 N N . THR A 1 288 ? 11.578 -4.145 -9.140 1.00 92.44 288 THR A N 1
ATOM 2299 C CA . THR A 1 288 ? 12.365 -3.259 -8.276 1.00 92.44 288 THR A CA 1
ATOM 2300 C C . THR A 1 288 ? 13.439 -2.538 -9.082 1.00 92.44 288 THR A C 1
ATOM 2302 O O . THR A 1 288 ? 14.188 -3.181 -9.819 1.00 92.44 288 THR A O 1
ATOM 2305 N N . LEU A 1 289 ? 13.532 -1.212 -8.942 1.00 91.75 289 LEU A N 1
ATOM 2306 C CA . LEU A 1 289 ? 14.614 -0.410 -9.517 1.00 91.75 289 LEU A CA 1
ATOM 2307 C C . LEU A 1 289 ? 15.312 0.433 -8.449 1.00 91.75 289 LEU A C 1
ATOM 2309 O O . LEU A 1 289 ? 14.685 1.310 -7.865 1.00 91.75 289 LEU A O 1
ATOM 2313 N N . SER A 1 290 ? 16.615 0.251 -8.274 1.00 91.81 290 SER A N 1
ATOM 2314 C CA . SER A 1 290 ? 17.449 1.103 -7.427 1.00 91.81 290 SER A CA 1
ATOM 2315 C C . SER A 1 290 ? 18.089 2.217 -8.246 1.00 91.81 290 SER A C 1
ATOM 2317 O O . SER A 1 290 ? 18.594 1.990 -9.342 1.00 91.81 290 SER A O 1
ATOM 2319 N N . PHE A 1 291 ? 18.076 3.430 -7.708 1.00 90.94 291 PHE A N 1
ATOM 2320 C CA . PHE A 1 291 ? 18.702 4.614 -8.280 1.00 90.94 291 PHE A CA 1
ATOM 2321 C C . PHE A 1 291 ? 19.712 5.145 -7.274 1.00 90.94 291 PHE A C 1
ATOM 2323 O O . PHE A 1 291 ? 19.325 5.581 -6.191 1.00 90.94 291 PHE A O 1
ATOM 2330 N N . SER A 1 292 ? 20.983 5.173 -7.647 1.00 90.69 292 SER A N 1
ATOM 2331 C CA . SER A 1 292 ? 22.059 5.743 -6.837 1.00 90.69 292 SER A CA 1
ATOM 2332 C C . SER A 1 292 ? 22.888 6.717 -7.663 1.00 90.69 292 SER A C 1
ATOM 2334 O O . SER A 1 292 ? 22.846 6.717 -8.899 1.00 90.69 292 SER A O 1
ATOM 2336 N N . TRP A 1 293 ? 23.602 7.616 -6.994 1.00 88.31 293 TRP A N 1
ATOM 2337 C CA . TRP A 1 293 ? 24.431 8.603 -7.673 1.00 88.31 293 TRP A CA 1
ATOM 2338 C C . TRP A 1 293 ? 25.719 8.904 -6.923 1.00 88.31 293 TRP A C 1
ATOM 2340 O O . TRP A 1 293 ? 25.751 9.023 -5.698 1.00 88.31 293 TRP A O 1
ATOM 2350 N N . GLU A 1 294 ? 26.772 9.125 -7.699 1.00 87.38 294 GLU A N 1
ATOM 2351 C CA . GLU A 1 294 ? 28.107 9.457 -7.221 1.00 87.38 294 GLU A CA 1
ATOM 2352 C C . GLU A 1 294 ? 28.612 10.697 -7.960 1.00 87.38 294 GLU A C 1
ATOM 2354 O O . GLU A 1 294 ? 28.436 10.844 -9.173 1.00 87.38 294 GLU A O 1
ATOM 2359 N N . GLN A 1 295 ? 29.223 11.627 -7.227 1.00 80.19 295 GLN A N 1
ATOM 2360 C CA . GLN A 1 295 ? 29.993 12.706 -7.834 1.00 80.19 295 GLN A CA 1
ATOM 2361 C C . GLN A 1 295 ? 31.430 12.229 -7.970 1.00 80.19 295 GLN A C 1
ATOM 2363 O O . GLN A 1 295 ? 32.075 11.937 -6.967 1.00 80.19 295 GLN A O 1
ATOM 2368 N N . ASN A 1 296 ? 31.940 12.207 -9.198 1.00 67.56 296 ASN A N 1
ATOM 2369 C CA . ASN A 1 296 ? 33.373 12.101 -9.404 1.00 67.56 296 ASN A CA 1
ATOM 2370 C C . ASN A 1 296 ? 33.996 13.409 -8.913 1.00 67.56 296 ASN A C 1
ATOM 2372 O O . ASN A 1 296 ? 33.956 14.422 -9.616 1.00 67.56 296 ASN A O 1
ATOM 2376 N N . GLU A 1 297 ? 34.550 13.404 -7.701 1.00 55.94 297 GLU A N 1
ATOM 2377 C CA . GLU A 1 297 ? 35.489 14.438 -7.289 1.00 55.94 297 GLU A CA 1
ATOM 2378 C C . GLU A 1 297 ? 36.672 14.356 -8.253 1.00 55.94 297 GLU A C 1
ATOM 2380 O O . GLU A 1 297 ? 37.414 13.376 -8.280 1.00 55.94 297 GLU A O 1
ATOM 2385 N N . SER A 1 298 ? 36.809 15.347 -9.132 1.00 48.69 298 SER A N 1
ATOM 2386 C CA . SER A 1 298 ? 37.995 15.452 -9.972 1.00 48.69 298 SER A CA 1
ATOM 2387 C C . SER A 1 298 ? 39.218 15.491 -9.062 1.00 48.69 298 SER A C 1
ATOM 2389 O O . SER A 1 298 ? 39.304 16.402 -8.232 1.00 48.69 298 SER A O 1
ATOM 2391 N N . GLU A 1 299 ? 40.150 14.545 -9.238 1.00 43.78 299 GLU A N 1
ATOM 2392 C CA . GLU A 1 299 ? 41.506 14.642 -8.698 1.00 43.78 299 GLU A CA 1
ATOM 2393 C C . GLU A 1 299 ? 41.990 16.071 -8.920 1.00 43.78 299 GLU A C 1
ATOM 2395 O O . GLU A 1 299 ? 42.141 16.554 -10.047 1.00 43.78 299 GLU A O 1
ATOM 2400 N N . THR A 1 300 ? 42.151 16.791 -7.818 1.00 38.16 300 THR A N 1
ATOM 2401 C CA . THR A 1 300 ? 42.713 18.127 -7.837 1.00 38.16 300 THR A CA 1
ATOM 2402 C C . THR A 1 300 ? 44.124 17.942 -8.364 1.00 38.16 300 THR A C 1
ATOM 2404 O O . THR A 1 300 ? 44.933 17.269 -7.724 1.00 38.16 300 THR A O 1
ATOM 2407 N N . TYR A 1 301 ? 44.418 18.490 -9.546 1.00 40.81 301 TYR A N 1
ATOM 2408 C CA . TYR A 1 301 ? 45.779 18.564 -10.056 1.00 40.81 301 TYR A CA 1
ATOM 2409 C C . TYR A 1 301 ? 46.662 19.140 -8.943 1.00 40.81 301 TYR A C 1
ATOM 2411 O O . TYR A 1 301 ? 46.624 20.339 -8.663 1.00 40.81 301 TYR A O 1
ATOM 2419 N N . ARG A 1 302 ? 47.471 18.287 -8.302 1.00 36.62 302 ARG A N 1
ATOM 2420 C CA . ARG A 1 302 ? 48.663 18.729 -7.585 1.00 36.62 302 ARG A CA 1
ATOM 2421 C C . ARG A 1 302 ? 49.602 19.287 -8.646 1.00 36.62 302 ARG A C 1
ATOM 2423 O O . ARG A 1 302 ? 50.476 18.576 -9.137 1.00 36.62 302 ARG A O 1
ATOM 2430 N N . MET A 1 303 ? 49.435 20.559 -9.002 1.00 33.38 303 MET A N 1
ATOM 2431 C CA . MET A 1 303 ? 50.579 21.311 -9.491 1.00 33.38 303 MET A CA 1
ATOM 2432 C C . MET A 1 303 ? 51.538 21.439 -8.318 1.00 33.38 303 MET A C 1
ATOM 2434 O O . MET A 1 303 ? 51.382 22.269 -7.428 1.00 33.38 303 MET A O 1
ATOM 2438 N N . THR A 1 304 ? 52.498 20.526 -8.308 1.00 38.66 304 THR A N 1
ATOM 2439 C CA . THR A 1 304 ? 53.757 20.744 -7.623 1.00 38.66 304 THR A CA 1
ATOM 2440 C C . THR A 1 304 ? 54.563 21.630 -8.561 1.00 38.66 304 THR A C 1
ATOM 2442 O O . THR A 1 304 ? 54.979 21.148 -9.614 1.00 38.66 304 THR A O 1
ATOM 2445 N N . LEU A 1 305 ? 54.664 22.916 -8.223 1.00 34.88 305 LEU A N 1
ATOM 2446 C CA . LEU A 1 305 ? 55.860 23.774 -8.238 1.00 34.88 305 LEU A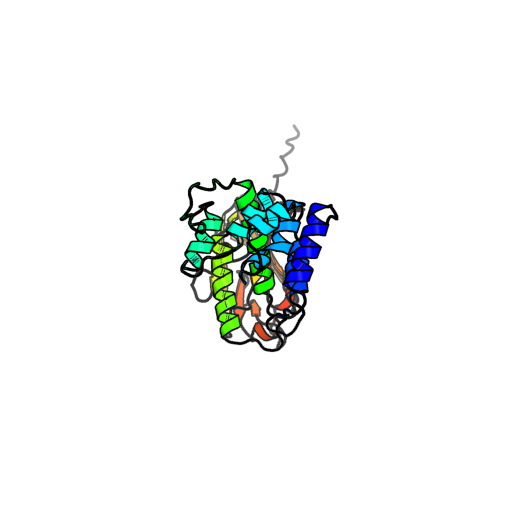 CA 1
ATOM 2447 C C . LEU A 1 305 ? 55.441 25.230 -8.006 1.00 34.88 305 LEU A C 1
ATOM 2449 O O . LEU A 1 305 ? 54.625 25.746 -8.800 1.00 34.88 305 LEU A O 1
#

Sequence (305 aa):
MLYTPAINKALKICGKVHLDQTDKNEVPYLAHPLHLAEQMDTEEEICTALLHDVLEDGLLSSDNLLEQGIPETVVDAVLLLTKKEDMPYFDYIQSIADGTSENQATQDSQSATFTEEVFSIARKVKLADLRHNSELGRLSVVSSRDIKRLEKYRKAQTILGDLTFKHRTPFGSITVEVNKKPYAFHVKQDLEQRGISLEIDTLPLSIDDLLMVRYDFGGKIVDYESNETTVSTIYQKGQTLIRVEAFSGSKFNYSEHAPYQLINRTGTYKIVNDPIKFRSYPHDHIITLSFSWEQNESETYRMTL

Secondary structure (DSSP, 8-state):
----HHHHHHHHHHHHHTTT-B-TTSSBTTHHHHHHHTT--SHHHHHHHHHTTTTTTSSS-HHHHHHTT--HHHHHHHHHHS--TTS-HHHHHHHHHHT-GGG---SSS------HHHHHHHHHHHHHHHHHHH--TT-SS--HHHHHHHHHHHHHHHHTTSSBSEEEETTEEEEEEETTEE--BEEEEETTTTEEEEEEE-TTPPTT-EEEEEEE--SEEEEEEE-SSEEEEEEEETTEEEEEEEE-SS-SS--TT-SEEEEETTTEEEE-S-GGGGTT-HHHHEEEEEEEEEE----------